Protein AF-A0A0B8QN47-F1 (afdb_monomer)

Structure (mmCIF, N/CA/C/O backbone):
data_AF-A0A0B8QN47-F1
#
_entry.id   AF-A0A0B8QN47-F1
#
loop_
_atom_site.group_PDB
_atom_site.id
_atom_site.type_symbol
_atom_site.label_atom_id
_atom_site.label_alt_id
_atom_site.label_comp_id
_atom_site.label_asym_id
_atom_site.label_entity_id
_atom_site.label_seq_id
_atom_site.pdbx_PDB_ins_code
_atom_site.Cartn_x
_atom_site.Cartn_y
_atom_site.Cartn_z
_atom_site.occupancy
_atom_site.B_iso_or_equiv
_atom_site.auth_seq_id
_atom_site.auth_comp_id
_atom_site.auth_asym_id
_atom_site.auth_atom_id
_atom_site.pdbx_PDB_model_num
ATOM 1 N N . MET A 1 1 ? -26.665 21.152 33.172 1.00 34.34 1 MET A N 1
ATOM 2 C CA . MET A 1 1 ? -26.357 20.870 31.756 1.00 34.34 1 MET A CA 1
ATOM 3 C C . MET A 1 1 ? -26.725 19.423 31.493 1.00 34.34 1 MET A C 1
ATOM 5 O O . MET A 1 1 ? -26.245 18.558 32.215 1.00 34.34 1 MET A O 1
ATOM 9 N N . ALA A 1 2 ? -27.688 19.175 30.604 1.00 29.41 2 ALA A N 1
ATOM 10 C CA . ALA A 1 2 ? -28.202 17.832 30.354 1.00 29.41 2 ALA A CA 1
ATOM 11 C C . ALA A 1 2 ? -27.096 16.962 29.742 1.00 29.41 2 ALA A C 1
ATOM 13 O O . ALA A 1 2 ? -26.483 17.358 28.755 1.00 29.41 2 ALA A O 1
ATOM 14 N N . LYS A 1 3 ? -26.830 15.797 30.346 1.00 32.72 3 LYS A N 1
ATOM 15 C CA . LYS A 1 3 ? -25.997 14.750 29.745 1.00 32.72 3 LYS A CA 1
ATOM 16 C C . LYS A 1 3 ? -26.641 14.366 28.412 1.00 32.72 3 LYS A C 1
ATOM 18 O O . LYS A 1 3 ? -27.690 13.726 28.423 1.00 32.72 3 LYS A O 1
ATOM 23 N N . LEU A 1 4 ? -26.037 14.757 27.289 1.00 40.06 4 LEU A N 1
ATOM 24 C CA . LEU A 1 4 ? -26.347 14.156 25.994 1.00 40.06 4 LEU A CA 1
ATOM 25 C C . LEU A 1 4 ? -25.886 12.693 26.060 1.00 40.06 4 LEU A C 1
ATOM 27 O O . LEU A 1 4 ? -24.720 12.394 25.828 1.00 40.06 4 LEU A O 1
ATOM 31 N N . SER A 1 5 ? -26.784 11.792 26.455 1.00 39.97 5 SER A N 1
ATOM 32 C CA . SER A 1 5 ? -26.619 10.358 26.223 1.00 39.97 5 SER A CA 1
ATOM 33 C C . SER A 1 5 ? -27.173 10.076 24.833 1.00 39.97 5 SER A C 1
ATOM 35 O O . SER A 1 5 ? -28.327 10.406 24.548 1.00 39.97 5 SER A O 1
ATOM 37 N N . ARG A 1 6 ? -26.321 9.554 23.950 1.00 51.16 6 ARG A N 1
ATOM 38 C CA . ARG A 1 6 ? -26.698 9.199 22.581 1.00 51.16 6 ARG A CA 1
ATOM 39 C C . ARG A 1 6 ? -27.121 7.735 22.537 1.00 51.16 6 ARG A C 1
ATOM 41 O O . ARG A 1 6 ? -26.560 6.938 23.270 1.00 51.16 6 ARG A O 1
ATOM 48 N N . PRO A 1 7 ? -28.115 7.339 21.741 1.00 44.00 7 PRO A N 1
ATOM 49 C CA . PRO A 1 7 ? -28.398 5.924 21.543 1.00 44.00 7 PRO A CA 1
ATOM 50 C C . PRO A 1 7 ? -27.297 5.305 20.666 1.00 44.00 7 PRO A C 1
ATOM 52 O O . PRO A 1 7 ? -27.170 5.675 19.499 1.00 44.00 7 PRO A O 1
ATOM 55 N N . ARG A 1 8 ? -26.520 4.362 21.214 1.00 46.81 8 ARG A N 1
ATOM 56 C CA . ARG A 1 8 ? -25.530 3.585 20.456 1.00 46.81 8 ARG A CA 1
ATOM 57 C C . ARG A 1 8 ? -26.255 2.396 19.837 1.00 46.81 8 ARG A C 1
ATOM 59 O O . ARG A 1 8 ? -26.909 1.632 20.546 1.00 46.81 8 ARG A O 1
ATOM 66 N N . ILE A 1 9 ? -26.191 2.258 18.518 1.00 53.34 9 ILE A N 1
ATOM 67 C CA . ILE A 1 9 ? -26.817 1.141 17.811 1.00 53.34 9 ILE A CA 1
ATOM 68 C C . ILE A 1 9 ? -25.710 0.183 17.370 1.00 53.34 9 ILE A C 1
ATOM 70 O O . ILE A 1 9 ? -24.884 0.539 16.532 1.00 53.34 9 ILE A O 1
ATOM 74 N N . ARG A 1 10 ? -25.689 -1.030 17.936 1.00 51.34 10 ARG A N 1
ATOM 75 C CA . ARG A 1 10 ? -24.738 -2.087 17.556 1.00 51.34 10 ARG A CA 1
ATOM 76 C C . ARG A 1 10 ? -25.434 -3.068 16.617 1.00 51.34 10 ARG A C 1
ATOM 78 O O . ARG A 1 10 ? -26.495 -3.607 16.942 1.00 51.34 10 ARG A O 1
ATOM 85 N N . TRP A 1 11 ? -24.857 -3.286 15.438 1.00 43.88 11 TRP A N 1
ATOM 86 C CA . TRP A 1 11 ? -25.390 -4.231 14.458 1.00 43.88 11 TRP A CA 1
ATOM 87 C C . TRP A 1 11 ? -24.666 -5.575 14.584 1.00 43.88 11 TRP A C 1
ATOM 89 O O . TRP A 1 11 ? -23.519 -5.698 14.171 1.00 43.88 11 TRP A O 1
ATOM 99 N N . GLN A 1 12 ? -25.330 -6.588 15.148 1.00 45.41 12 GLN A N 1
ATOM 100 C CA . GLN A 1 12 ? -24.751 -7.923 15.375 1.00 45.41 12 GLN A CA 1
ATOM 101 C C . GLN A 1 12 ? -25.311 -8.962 14.390 1.00 45.41 12 GLN A C 1
ATOM 103 O O . GLN A 1 12 ? -25.867 -9.964 14.823 1.00 45.41 12 GLN A O 1
ATOM 108 N N . GLY A 1 13 ? -25.261 -8.723 13.071 1.00 47.06 13 GLY A N 1
ATOM 109 C CA . GLY A 1 13 ? -25.578 -9.706 12.006 1.00 47.06 13 GLY A CA 1
ATOM 110 C C . GLY A 1 13 ? -27.017 -10.278 11.921 1.00 47.06 13 GLY A C 1
ATOM 111 O O . GLY A 1 13 ? -27.480 -10.618 10.835 1.00 47.06 13 GLY A O 1
ATOM 112 N N . HIS A 1 14 ? -27.757 -10.352 13.028 1.00 38.78 14 HIS A N 1
ATOM 113 C CA . HIS A 1 14 ? -29.092 -10.930 13.198 1.00 38.78 14 HIS A CA 1
ATOM 114 C C . HIS A 1 14 ? -30.067 -9.988 13.930 1.00 38.78 14 HIS A C 1
ATOM 116 O O . HIS A 1 14 ? -31.221 -10.355 14.145 1.00 38.78 14 HIS A O 1
ATOM 122 N N . GLY A 1 15 ? -29.652 -8.767 14.279 1.00 38.72 15 GLY A N 1
ATOM 123 C CA . GLY A 1 15 ? -30.506 -7.797 14.962 1.00 38.72 15 GLY A CA 1
ATOM 124 C C . GLY A 1 15 ? -29.822 -6.457 15.229 1.00 38.72 15 GLY A C 1
ATOM 125 O O . GLY A 1 15 ? -28.607 -6.318 15.084 1.00 38.72 15 GLY A O 1
ATOM 126 N N . ILE A 1 16 ? -30.642 -5.471 15.595 1.00 43.53 16 ILE A N 1
ATOM 127 C CA . ILE A 1 16 ? -30.238 -4.128 16.018 1.00 43.53 16 ILE A CA 1
ATOM 128 C C . ILE A 1 16 ? -30.415 -4.076 17.540 1.00 43.53 16 ILE A C 1
ATOM 130 O O . ILE A 1 16 ? -31.553 -4.112 18.007 1.00 43.53 16 ILE A O 1
ATOM 134 N N . GLU A 1 17 ? -29.329 -3.994 18.308 1.00 48.12 17 GLU A N 1
ATOM 135 C CA . GLU A 1 17 ? -29.403 -3.722 19.751 1.00 48.12 17 GLU A CA 1
ATOM 136 C C . GLU A 1 17 ? -29.144 -2.230 20.006 1.00 48.12 17 GLU A C 1
ATOM 138 O O . GLU A 1 17 ? -28.146 -1.668 19.551 1.00 48.12 17 GLU A O 1
ATOM 143 N N . GLN A 1 18 ? -30.078 -1.575 20.706 1.00 47.69 18 GLN A N 1
ATOM 144 C CA . GLN A 1 18 ? -29.923 -0.207 21.207 1.00 47.69 18 GLN A CA 1
ATOM 145 C C . GLN A 1 18 ? -29.305 -0.256 22.607 1.00 47.69 18 GLN A C 1
ATOM 147 O O . GLN A 1 18 ? -29.977 -0.623 23.571 1.00 47.69 18 GLN A O 1
ATOM 152 N N . GLU A 1 19 ? -28.042 0.144 22.725 1.00 48.41 19 GLU A N 1
ATOM 153 C CA . GLU A 1 19 ? -27.385 0.390 24.008 1.00 48.41 19 GLU A CA 1
ATOM 154 C C . GLU A 1 19 ? -27.519 1.877 24.392 1.00 48.41 19 GLU A C 1
ATOM 156 O O . GLU A 1 19 ? -27.469 2.785 23.555 1.00 48.41 19 GLU A O 1
ATOM 161 N N . SER A 1 20 ? -27.697 2.143 25.688 1.00 41.47 20 SER A N 1
ATOM 162 C CA . SER A 1 20 ? -27.623 3.491 26.260 1.00 41.47 20 SER A CA 1
ATOM 163 C C . SER A 1 20 ? -26.197 4.017 26.112 1.00 41.47 20 SER A C 1
ATOM 165 O O . SER A 1 20 ? -25.294 3.517 26.780 1.00 41.47 20 SER A O 1
ATOM 167 N N . GLY A 1 21 ? -25.983 4.979 25.215 1.00 43.28 21 GLY A N 1
ATOM 168 C CA . GLY A 1 21 ? -24.641 5.366 24.803 1.00 43.28 21 GLY A CA 1
ATOM 169 C C . GLY A 1 21 ? -23.873 6.188 25.823 1.00 43.28 21 GLY A C 1
ATOM 170 O O . GLY A 1 21 ? -24.418 6.849 26.719 1.00 43.28 21 GLY A O 1
ATOM 171 N N . GLU A 1 22 ? -22.563 6.097 25.646 1.00 48.31 22 GLU A N 1
ATOM 172 C CA . GLU A 1 22 ? -21.534 6.727 26.452 1.00 48.31 22 GLU A CA 1
ATOM 173 C C . GLU A 1 22 ? -21.312 8.185 26.024 1.00 48.31 22 GLU A C 1
ATOM 175 O O . GLU A 1 22 ? -21.694 8.617 24.937 1.00 48.31 22 GLU A O 1
ATOM 180 N N . ALA A 1 23 ? -20.731 8.983 26.919 1.00 44.38 23 ALA A N 1
ATOM 181 C CA . ALA A 1 23 ? -20.447 10.386 26.648 1.00 44.38 23 ALA A CA 1
ATOM 182 C C . ALA A 1 23 ? -19.365 10.524 25.560 1.00 44.38 23 ALA A C 1
ATOM 184 O O . ALA A 1 23 ? -18.303 9.919 25.678 1.00 44.38 23 ALA A O 1
ATOM 185 N N . LEU A 1 24 ? -19.607 11.372 24.550 1.00 46.47 24 LEU A N 1
ATOM 186 C CA . LEU A 1 24 ? -18.704 11.558 23.400 1.00 46.47 24 LEU A CA 1
ATOM 187 C C . LEU A 1 24 ? -17.303 12.055 23.736 1.00 46.47 24 LEU A C 1
ATOM 189 O O . LEU A 1 24 ? -16.383 11.913 22.938 1.00 46.47 24 LEU A O 1
ATOM 193 N N . LEU A 1 25 ? -17.160 12.710 24.879 1.00 41.00 25 LEU A N 1
ATOM 194 C CA . LEU A 1 25 ? -15.908 13.274 25.332 1.00 41.00 25 LEU A CA 1
ATOM 195 C C . LEU A 1 25 ? -15.707 12.820 26.772 1.00 41.00 25 LEU A C 1
ATOM 197 O O . LEU A 1 25 ? -16.565 13.036 27.633 1.00 41.00 25 LEU A O 1
ATOM 201 N N . LYS A 1 26 ? -14.547 12.226 27.058 1.00 42.16 26 LYS A N 1
ATOM 202 C CA . LYS A 1 26 ? -14.032 12.224 28.427 1.00 42.16 26 LYS A CA 1
ATOM 203 C C . LYS A 1 26 ? -13.583 13.654 28.738 1.00 42.16 26 LYS A C 1
ATOM 205 O O . LYS A 1 26 ? -12.502 14.058 28.326 1.00 42.16 26 LYS A O 1
ATOM 210 N N . GLY A 1 27 ? -14.432 14.414 29.432 1.00 48.38 27 GLY A N 1
ATOM 211 C CA . GLY A 1 27 ? -14.132 15.769 29.913 1.00 48.38 27 GLY A CA 1
ATOM 212 C C . GLY A 1 27 ? -15.017 16.872 29.325 1.00 48.38 27 GLY A C 1
ATOM 213 O O . GLY A 1 27 ? -15.925 16.616 28.535 1.00 48.38 27 GLY A O 1
ATOM 214 N N . ASP A 1 28 ? -14.752 18.109 29.750 1.00 43.88 28 ASP A N 1
ATOM 215 C CA . ASP A 1 28 ? -15.500 19.299 29.333 1.00 43.88 28 ASP A CA 1
ATOM 216 C C . ASP A 1 28 ? -15.046 19.813 27.956 1.00 43.88 28 ASP A C 1
ATOM 218 O O . ASP A 1 28 ? -13.884 19.685 27.572 1.00 43.88 28 ASP A O 1
ATOM 222 N N . ILE A 1 29 ? -15.960 20.450 27.216 1.00 48.34 29 ILE A N 1
ATOM 223 C CA . ILE A 1 29 ? -15.740 20.970 25.851 1.00 48.34 29 ILE A CA 1
ATOM 224 C C . ILE A 1 29 ? -14.513 21.895 25.789 1.00 48.34 29 ILE A C 1
ATOM 226 O O . ILE A 1 29 ? -13.684 21.766 24.892 1.00 48.34 29 ILE A O 1
ATOM 230 N N . GLU A 1 30 ? -14.338 22.768 26.783 1.00 50.81 30 GLU A N 1
ATOM 231 C CA . GLU A 1 30 ? -13.212 23.711 26.861 1.00 50.81 30 GLU A CA 1
ATOM 232 C C . GLU A 1 30 ? -11.851 23.014 27.011 1.00 50.81 30 GLU A C 1
ATOM 234 O O . GLU A 1 30 ? -10.842 23.503 26.501 1.00 50.81 30 GLU A O 1
ATOM 239 N N . GLN A 1 31 ? -11.822 21.829 27.629 1.00 4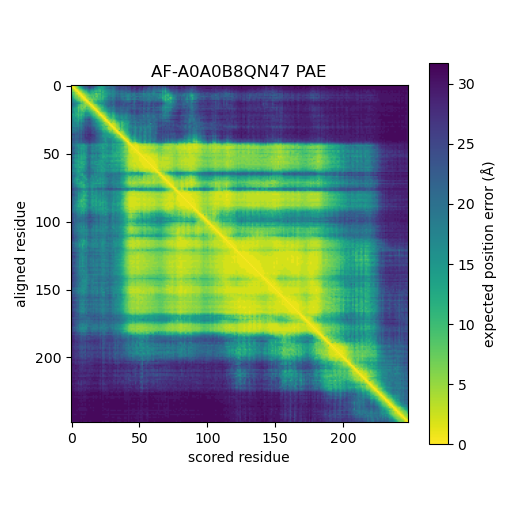4.41 31 GLN A N 1
ATOM 240 C CA . GLN A 1 31 ? -10.604 21.030 27.778 1.00 44.41 31 GLN A CA 1
ATOM 241 C C . GLN A 1 31 ? -10.181 20.384 26.459 1.00 44.41 31 GLN A C 1
ATOM 243 O O . GLN A 1 31 ? -9.032 19.988 26.338 1.00 44.41 31 GLN A O 1
ATOM 248 N N . ASN A 1 32 ? -11.051 20.314 25.451 1.00 45.22 32 ASN A N 1
ATOM 249 C CA . ASN A 1 32 ? -10.714 19.789 24.127 1.00 45.22 32 ASN A CA 1
ATOM 250 C C . ASN A 1 32 ? -10.429 20.876 23.085 1.00 45.22 32 ASN A C 1
ATOM 252 O O . ASN A 1 32 ? -10.083 20.530 21.959 1.00 45.22 32 ASN A O 1
ATOM 256 N N . LEU A 1 33 ? -10.539 22.165 23.432 1.00 47.56 33 LEU A N 1
ATOM 257 C CA . LEU A 1 33 ? -10.193 23.278 22.536 1.00 47.56 33 LEU A CA 1
ATOM 258 C C . LEU A 1 33 ? -8.696 23.628 22.542 1.00 47.56 33 LEU A C 1
ATOM 260 O O . LEU A 1 33 ? -8.217 24.264 21.602 1.00 47.56 33 LEU A O 1
ATOM 264 N N . LEU A 1 34 ? -7.953 23.252 23.586 1.00 44.56 34 LEU A N 1
ATOM 265 C CA . LEU A 1 34 ? -6.537 23.592 23.704 1.00 44.56 34 LEU A CA 1
ATOM 266 C C . LEU A 1 34 ? -5.664 22.555 22.962 1.00 44.56 34 LEU A C 1
ATOM 268 O O . LEU A 1 34 ? -5.822 21.354 23.175 1.00 44.56 34 LEU A O 1
ATOM 272 N N . PRO A 1 35 ? -4.701 22.992 22.123 1.00 46.97 35 PRO A N 1
ATOM 273 C CA . PRO A 1 35 ? -3.823 22.100 21.363 1.00 46.97 35 PRO A CA 1
ATOM 274 C C . PRO A 1 35 ? -3.092 21.047 22.208 1.00 46.97 35 PRO A C 1
ATOM 276 O O . PRO A 1 35 ? -2.876 19.928 21.751 1.00 46.97 35 PRO A O 1
ATOM 279 N N . GLU A 1 36 ? -2.719 21.409 23.437 1.00 41.72 36 GLU A N 1
ATOM 280 C CA . GLU A 1 36 ? -1.911 20.580 24.339 1.00 41.72 36 GLU A CA 1
ATOM 281 C C . GLU A 1 36 ? -2.727 19.528 25.107 1.00 41.72 36 GLU A C 1
ATOM 283 O O . GLU A 1 36 ? -2.187 18.499 25.508 1.00 41.72 36 GLU A O 1
ATOM 288 N N . SER A 1 37 ? -4.036 19.727 25.277 1.00 38.22 37 SER A N 1
ATOM 289 C CA . SER A 1 37 ? -4.921 18.796 25.993 1.00 38.22 37 SER A CA 1
ATOM 290 C C . SER A 1 37 ? -5.560 17.741 25.087 1.00 38.22 37 SER A C 1
ATOM 292 O O . SER A 1 37 ? -6.136 16.769 25.574 1.00 38.22 37 SER A O 1
ATOM 294 N N . HIS A 1 38 ? -5.386 17.856 23.769 1.00 43.00 38 HIS A N 1
ATOM 295 C CA . HIS A 1 38 ? -5.798 16.833 22.806 1.00 43.00 38 HIS A CA 1
ATOM 296 C C . HIS A 1 38 ? -5.150 15.459 23.048 1.00 43.00 38 HIS A C 1
ATOM 298 O O . HIS A 1 38 ? -5.732 14.441 22.680 1.00 43.00 38 HIS A O 1
ATOM 304 N N . HIS A 1 39 ? -3.973 15.424 23.681 1.00 43.44 39 HIS A N 1
ATOM 305 C CA . HIS A 1 39 ? -3.279 14.186 24.051 1.00 43.44 39 HIS A CA 1
ATOM 306 C C . HIS A 1 39 ? -3.927 13.448 25.230 1.00 43.44 39 HIS A C 1
ATOM 308 O O . HIS A 1 39 ? -3.653 12.271 25.428 1.00 43.44 39 HIS A O 1
ATOM 314 N N . LEU A 1 40 ? -4.775 14.119 26.017 1.00 41.50 40 LEU A N 1
ATOM 315 C CA . LEU A 1 40 ? -5.391 13.536 27.214 1.00 41.50 40 LEU A CA 1
ATOM 316 C C . LEU A 1 40 ? -6.772 12.919 26.936 1.00 41.50 40 LEU A C 1
ATOM 318 O O . LEU A 1 40 ? -7.214 12.065 27.700 1.00 41.50 40 LEU A O 1
ATOM 322 N N . ALA A 1 41 ? -7.447 13.329 25.855 1.00 49.09 41 ALA A N 1
ATOM 323 C CA . ALA A 1 41 ? -8.793 12.860 25.509 1.00 49.09 41 ALA A CA 1
ATOM 324 C C . ALA A 1 41 ? -8.823 11.790 24.403 1.00 49.09 41 ALA A C 1
ATOM 326 O O . ALA A 1 41 ? -9.771 11.008 24.348 1.00 49.09 41 ALA A O 1
ATOM 327 N N . VAL A 1 42 ? -7.808 11.735 23.531 1.00 55.16 42 VAL A N 1
ATOM 328 C CA . VAL A 1 42 ? -7.711 10.717 22.475 1.00 55.16 42 VAL A CA 1
ATOM 329 C C . VAL A 1 42 ? -6.862 9.565 22.992 1.00 55.16 42 VAL A C 1
ATOM 331 O O . VAL A 1 42 ? -5.642 9.669 23.059 1.00 55.16 42 VAL A O 1
ATOM 334 N N . SER A 1 43 ? -7.513 8.468 23.368 1.00 65.62 43 SER A N 1
ATOM 335 C CA . SER A 1 43 ? -6.841 7.308 23.951 1.00 65.62 43 SER A CA 1
ATOM 336 C C . SER A 1 43 ? -6.083 6.445 22.946 1.00 65.62 43 SER A C 1
ATOM 338 O O . SER A 1 43 ? -5.352 5.585 23.400 1.00 65.62 43 SER A O 1
ATOM 340 N N . ASN A 1 44 ? -6.198 6.676 21.630 1.00 82.94 44 ASN A N 1
ATOM 341 C CA . ASN A 1 44 ? -5.425 5.968 20.603 1.00 82.94 44 ASN A CA 1
ATOM 342 C C . ASN A 1 44 ? -4.408 6.897 19.907 1.00 82.94 44 ASN A C 1
ATOM 344 O O . ASN A 1 44 ? -4.779 7.843 19.202 1.00 82.94 44 ASN A O 1
ATOM 348 N N . ASN A 1 45 ? -3.117 6.583 20.044 1.00 85.00 45 ASN A N 1
ATOM 349 C CA . ASN A 1 45 ? -2.006 7.356 19.474 1.00 85.00 45 ASN A CA 1
ATOM 350 C C . ASN A 1 45 ? -2.061 7.551 17.941 1.00 85.00 45 ASN A C 1
ATOM 352 O O . ASN A 1 45 ? -1.687 8.622 17.452 1.00 85.00 45 ASN A O 1
ATOM 356 N N . LEU A 1 46 ? -2.514 6.556 17.166 1.00 87.75 46 LEU A N 1
ATOM 357 C CA . LEU A 1 46 ? -2.578 6.666 15.699 1.00 87.75 46 LEU A CA 1
ATOM 358 C C . LEU A 1 46 ? -3.611 7.711 15.278 1.00 87.75 46 LEU A C 1
ATOM 360 O O . LEU A 1 46 ? -3.319 8.578 14.449 1.00 87.75 46 LEU A O 1
ATOM 364 N N . LEU A 1 47 ? -4.794 7.676 15.894 1.00 86.62 47 LEU A N 1
ATOM 365 C CA . LEU A 1 47 ? -5.834 8.678 15.663 1.00 86.62 47 LEU A CA 1
ATOM 366 C C . LEU A 1 47 ? -5.422 10.058 16.175 1.00 86.62 47 LEU A C 1
ATOM 368 O O . LEU A 1 47 ? -5.712 11.056 15.517 1.00 86.62 47 LEU A O 1
ATOM 372 N N . ALA A 1 48 ? -4.697 10.129 17.293 1.00 84.56 48 ALA A N 1
ATOM 373 C CA . ALA A 1 48 ? -4.182 11.395 17.804 1.00 84.56 48 ALA A CA 1
ATOM 374 C C . ALA A 1 48 ? -3.217 12.072 16.809 1.00 84.56 48 ALA A C 1
ATOM 376 O O . ALA A 1 48 ? -3.265 13.290 16.639 1.00 84.56 48 ALA A O 1
ATOM 377 N N . SER A 1 49 ? -2.368 11.295 16.124 1.00 86.00 49 SER A N 1
ATOM 378 C CA . SER A 1 49 ? -1.380 11.824 15.174 1.00 86.00 49 SER A CA 1
ATOM 379 C C . SER A 1 49 ? -1.953 12.094 13.777 1.00 86.00 49 SER A C 1
ATOM 381 O O . SER A 1 49 ? -1.681 13.144 13.192 1.00 86.00 49 SER A O 1
ATOM 383 N N . LEU A 1 50 ? -2.762 11.175 13.239 1.00 87.62 50 LEU A N 1
ATOM 384 C CA . LEU A 1 50 ? -3.226 11.215 11.844 1.00 87.62 50 LEU A CA 1
ATOM 385 C C . LEU A 1 50 ? -4.658 11.760 11.688 1.00 87.62 50 LEU A C 1
ATOM 387 O O . LEU A 1 50 ? -5.062 12.138 10.591 1.00 87.62 50 LEU A O 1
ATOM 391 N N . GLY A 1 51 ? -5.434 11.835 12.773 1.00 86.50 51 GLY A N 1
ATOM 392 C CA . GLY A 1 51 ? -6.871 12.126 12.748 1.00 86.50 51 GLY A CA 1
ATOM 393 C C . GLY A 1 51 ? -7.265 13.604 12.820 1.00 86.50 51 GLY A C 1
ATOM 394 O O . GLY A 1 51 ? -8.457 13.899 12.913 1.00 86.50 51 GLY A O 1
ATOM 395 N N . LYS A 1 52 ? -6.314 14.551 12.773 1.00 84.94 52 LYS A N 1
ATOM 396 C CA . LYS A 1 52 ? -6.582 15.988 12.994 1.00 84.94 52 LYS A CA 1
ATOM 397 C C . LYS A 1 52 ? -7.711 16.540 12.112 1.00 84.94 52 LYS A C 1
ATOM 399 O O . LYS A 1 52 ? -8.647 17.142 12.626 1.00 84.94 52 LYS A O 1
ATOM 404 N N . GLN A 1 53 ? -7.661 16.288 10.801 1.00 87.44 53 GLN A N 1
ATOM 405 C CA . GLN A 1 53 ? -8.679 16.781 9.864 1.00 87.44 53 GLN A CA 1
ATOM 406 C C . GLN A 1 53 ? -10.061 16.161 10.123 1.00 87.44 53 GLN A C 1
ATOM 408 O O . GLN A 1 53 ? -11.074 16.855 10.050 1.00 87.44 53 GLN A O 1
ATOM 413 N N . GLY A 1 54 ? -10.112 14.862 10.434 1.00 87.56 54 GLY A N 1
ATOM 414 C CA . GLY A 1 54 ? -11.363 14.168 10.746 1.00 87.56 54 GLY A CA 1
ATOM 415 C C . GLY A 1 54 ? -12.005 14.700 12.025 1.00 87.56 54 GLY A C 1
ATOM 416 O O . GLY A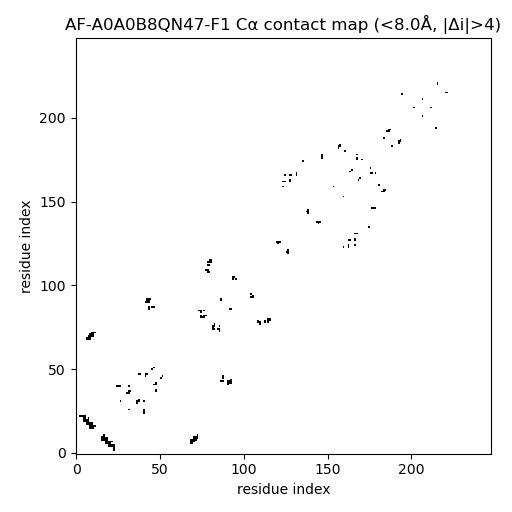 1 54 ? -13.208 14.942 12.052 1.00 87.56 54 GLY A O 1
ATOM 417 N N . ARG A 1 55 ? -11.192 14.965 13.051 1.00 84.06 55 ARG A N 1
ATOM 418 C CA . ARG A 1 55 ? -11.634 15.562 14.314 1.00 84.06 55 ARG A CA 1
ATOM 419 C C . ARG A 1 55 ? -12.210 16.960 14.121 1.00 84.06 55 ARG A C 1
ATOM 421 O O . ARG A 1 55 ? -13.283 17.242 14.645 1.00 84.06 55 ARG A O 1
ATOM 428 N N . ASP A 1 56 ? -11.519 17.819 13.375 1.00 84.25 56 ASP A N 1
ATOM 429 C CA . ASP A 1 56 ? -11.989 19.183 13.121 1.00 84.25 56 ASP A CA 1
ATOM 430 C C . ASP A 1 56 ? -13.333 19.151 12.363 1.00 84.25 56 ASP A C 1
ATOM 432 O O . ASP A 1 56 ? -14.256 19.890 12.702 1.00 84.25 56 ASP A O 1
ATOM 436 N N . ASN A 1 57 ? -13.491 18.226 11.407 1.00 87.88 57 ASN A N 1
ATOM 437 C CA . ASN A 1 57 ? -14.758 18.011 10.707 1.00 87.88 57 ASN A CA 1
ATOM 438 C C . ASN A 1 57 ? -15.870 17.476 11.631 1.00 87.88 57 ASN A C 1
ATOM 440 O O . ASN A 1 57 ? -16.976 18.007 11.623 1.00 87.88 57 ASN A O 1
ATOM 444 N N . LEU A 1 58 ? -15.587 16.466 12.462 1.00 85.19 58 LEU A N 1
ATOM 445 C CA . LEU A 1 58 ? -16.546 15.933 13.440 1.00 85.19 58 LEU A CA 1
ATOM 446 C C . LEU A 1 58 ? -16.994 17.001 14.440 1.00 85.19 58 LEU A C 1
ATOM 448 O O . LEU A 1 58 ? -18.175 17.080 14.767 1.00 85.19 58 LEU A O 1
ATOM 452 N N . HIS A 1 59 ? -16.076 17.862 14.882 1.00 82.81 59 HIS A N 1
ATOM 453 C CA . HIS A 1 59 ? -16.405 18.982 15.753 1.00 82.81 59 HIS A CA 1
ATOM 454 C C . HIS A 1 59 ? -17.372 19.957 15.067 1.00 82.81 59 HIS A C 1
ATOM 456 O O . HIS A 1 59 ? -18.380 20.329 15.666 1.00 82.81 59 HIS A O 1
ATOM 462 N N . LEU A 1 60 ? -17.126 20.319 13.802 1.00 87.06 60 LEU A N 1
ATOM 463 C CA . LEU A 1 60 ? -18.047 21.159 13.024 1.00 87.06 60 LEU A CA 1
ATOM 464 C C . LEU A 1 60 ? -19.423 20.502 12.846 1.00 87.06 60 LEU A C 1
ATOM 466 O O . LEU A 1 60 ? -20.439 21.179 12.984 1.00 87.06 60 LEU A O 1
ATOM 470 N N . LEU A 1 61 ? -19.469 19.193 12.586 1.00 84.75 61 LEU A N 1
ATOM 471 C CA . LEU A 1 61 ? -20.724 18.447 12.467 1.00 84.75 61 LEU A CA 1
ATOM 472 C C . LEU A 1 61 ? -21.495 18.402 13.792 1.00 84.75 61 LEU A C 1
ATOM 474 O O . LEU A 1 61 ? -22.705 18.591 13.780 1.00 84.75 61 LEU A O 1
ATOM 478 N N . SER A 1 62 ? -20.805 18.245 14.925 1.00 82.06 62 SER A N 1
ATOM 479 C CA . SER A 1 62 ? -21.432 18.218 16.257 1.00 82.06 62 SER A CA 1
ATOM 480 C C . SER A 1 62 ? -22.078 19.548 16.668 1.00 82.06 62 SER A C 1
ATOM 482 O O . SER A 1 62 ? -22.955 19.573 17.528 1.00 82.06 62 SER A O 1
ATOM 484 N N . GLN A 1 63 ? -21.650 20.663 16.063 1.00 82.50 63 GLN A N 1
ATOM 485 C CA . GLN A 1 63 ? -22.259 21.981 16.276 1.00 82.50 63 GLN A CA 1
ATOM 486 C C . GLN A 1 63 ? -23.571 22.145 15.508 1.00 82.50 63 GLN A C 1
ATOM 488 O O . GLN A 1 63 ? -24.371 23.023 15.832 1.00 82.50 63 GLN A O 1
ATOM 493 N N . LEU A 1 64 ? -23.791 21.328 14.477 1.00 84.75 64 LEU A N 1
ATOM 494 C CA . LEU A 1 64 ? -25.063 21.281 13.780 1.00 84.75 64 LEU A CA 1
ATOM 495 C C . LEU A 1 64 ? -26.019 20.468 14.654 1.00 84.75 64 LEU A C 1
ATOM 497 O O . LEU A 1 64 ? -25.772 19.293 14.912 1.00 84.75 64 LEU A O 1
ATOM 501 N N . GLU A 1 65 ? -27.118 21.082 15.098 1.00 71.50 65 GLU A N 1
ATOM 502 C CA . GLU A 1 65 ? -28.201 20.410 15.829 1.00 71.50 65 GLU A CA 1
ATOM 503 C C . GLU A 1 65 ? -28.937 19.425 14.901 1.00 71.50 65 GLU A C 1
ATOM 505 O O . GLU A 1 65 ? -30.050 19.661 14.432 1.00 71.50 65 GLU A O 1
ATOM 510 N N . SER A 1 66 ? -28.263 18.329 14.567 1.00 73.00 66 SER A N 1
ATOM 511 C CA . SER A 1 66 ? -28.723 17.281 13.667 1.00 73.00 66 SER A CA 1
ATOM 512 C C . SER A 1 66 ? -28.872 15.964 14.423 1.00 73.00 66 SER A C 1
ATOM 514 O O . SER A 1 66 ? -28.218 15.725 15.438 1.00 73.00 66 SER A O 1
ATOM 516 N N . ASN A 1 67 ? -29.764 15.100 13.937 1.00 75.31 67 ASN A N 1
ATOM 517 C CA . ASN A 1 67 ? -29.907 13.757 14.485 1.00 75.31 67 ASN A CA 1
ATOM 518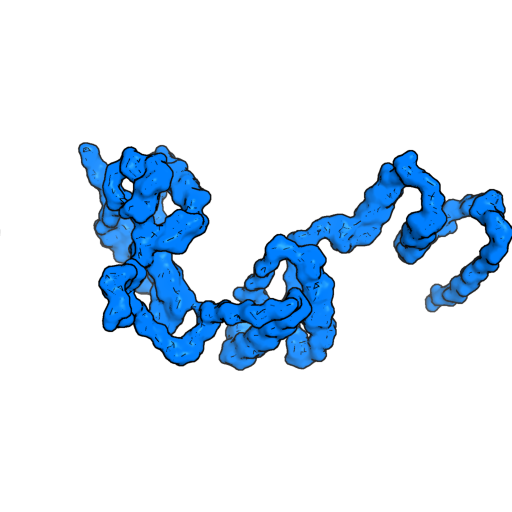 C C . ASN A 1 67 ? -28.715 12.906 14.037 1.00 75.31 67 ASN A C 1
ATOM 520 O O . ASN A 1 67 ? -28.678 12.431 12.902 1.00 75.31 67 ASN A O 1
ATOM 524 N N . GLU A 1 68 ? -27.754 12.712 14.934 1.00 70.69 68 GLU A N 1
ATOM 525 C CA . GLU A 1 68 ? -26.627 11.810 14.718 1.00 70.69 68 GLU A CA 1
ATOM 526 C C . GLU A 1 68 ? -27.052 10.356 14.975 1.00 70.69 68 GLU A C 1
ATOM 528 O O . GLU A 1 68 ? -27.672 10.043 15.993 1.00 70.69 68 GLU A O 1
ATOM 533 N N . VAL A 1 69 ? -26.725 9.464 14.036 1.00 79.44 69 VAL A N 1
ATOM 534 C CA . VAL A 1 69 ? -26.954 8.018 14.150 1.00 79.44 69 VAL A CA 1
ATOM 535 C C . VAL A 1 69 ? -25.600 7.324 14.168 1.00 79.44 69 VAL A C 1
ATOM 537 O O . VAL A 1 69 ? -24.839 7.417 13.206 1.00 79.44 69 VAL A O 1
ATOM 540 N N . GLU A 1 70 ? -25.309 6.616 15.255 1.00 76.12 70 GLU A N 1
ATOM 541 C CA . GLU A 1 70 ? -24.095 5.813 15.395 1.00 76.12 70 GLU A CA 1
ATOM 542 C C . GLU A 1 70 ? -24.319 4.443 14.749 1.00 76.12 70 GLU A C 1
ATOM 544 O O . GLU A 1 70 ? -25.057 3.616 15.278 1.00 76.12 70 GLU A O 1
ATOM 549 N N . ALA A 1 71 ? -23.711 4.223 13.582 1.00 84.69 71 ALA A N 1
ATOM 550 C CA . ALA A 1 71 ? -23.830 2.992 12.797 1.00 84.69 71 ALA A CA 1
ATOM 551 C C . ALA A 1 71 ? -22.453 2.338 12.599 1.00 84.69 71 ALA A C 1
ATOM 553 O O . ALA A 1 71 ? -21.967 2.203 11.475 1.00 84.69 71 ALA A O 1
ATOM 554 N N . PHE A 1 72 ? -21.803 1.984 13.708 1.00 85.19 72 PHE A N 1
ATOM 555 C CA . PHE A 1 72 ? -20.508 1.305 13.699 1.00 85.19 72 PHE A CA 1
ATOM 556 C C . PHE A 1 72 ? -20.683 -0.214 13.586 1.00 85.19 72 PHE A C 1
ATOM 558 O O . PHE A 1 72 ? -21.655 -0.777 14.093 1.00 85.19 72 PHE A O 1
ATOM 565 N N . VAL A 1 73 ? -19.738 -0.866 12.910 1.00 85.81 73 VAL A N 1
ATOM 566 C CA . VAL A 1 73 ? -19.695 -2.322 12.739 1.00 85.81 73 VAL A CA 1
ATOM 567 C C . VAL A 1 73 ? -18.408 -2.825 13.372 1.00 85.81 73 VAL A C 1
ATOM 569 O O . VAL A 1 73 ? -17.337 -2.314 13.049 1.00 85.81 73 VAL A O 1
ATOM 572 N N . ASP A 1 74 ? -18.535 -3.806 14.260 1.00 83.75 74 ASP A N 1
ATOM 573 C CA . ASP A 1 74 ? -17.392 -4.446 14.903 1.00 83.75 74 ASP A CA 1
ATOM 574 C C . ASP A 1 74 ? -16.643 -5.342 13.910 1.00 83.75 74 ASP A C 1
ATOM 576 O O . ASP A 1 74 ? -17.234 -5.942 13.004 1.00 83.75 74 ASP A O 1
ATOM 580 N N . LEU A 1 75 ? -15.327 -5.420 14.082 1.00 82.00 75 LEU A N 1
ATOM 581 C CA . LEU A 1 75 ? -14.445 -6.235 13.258 1.00 82.00 75 LEU A CA 1
ATOM 582 C C . LEU A 1 75 ? -14.020 -7.478 14.040 1.00 82.00 75 LEU A C 1
ATOM 584 O O . LEU A 1 75 ? -13.544 -7.386 15.171 1.00 82.00 75 LEU A O 1
ATOM 588 N N . ASP A 1 76 ? -14.130 -8.650 13.415 1.00 78.12 76 ASP A N 1
ATOM 589 C CA . ASP A 1 76 ? -13.627 -9.885 14.011 1.00 78.12 76 ASP A CA 1
ATOM 590 C C . ASP A 1 76 ? -12.091 -9.858 14.074 1.00 78.12 76 ASP A C 1
ATOM 592 O O . ASP A 1 76 ? -11.385 -9.850 13.060 1.00 78.12 76 ASP A O 1
ATOM 596 N N . SER A 1 77 ? -11.556 -9.868 15.293 1.00 66.19 77 SER A N 1
ATOM 597 C CA . SER A 1 77 ? -10.134 -9.677 15.577 1.00 66.19 77 SER A CA 1
ATOM 598 C C . SER A 1 77 ? -9.317 -10.971 15.431 1.00 66.19 77 SER A C 1
ATOM 600 O O . SER A 1 77 ? -8.832 -11.527 16.418 1.00 66.19 77 SER A O 1
ATOM 602 N N . GLN A 1 78 ? -9.188 -11.487 14.206 1.00 77.69 78 GLN A N 1
ATOM 603 C CA . GLN A 1 78 ? -8.419 -12.716 13.921 1.00 77.69 78 GLN A CA 1
ATOM 604 C C . GLN A 1 78 ? -7.002 -12.451 13.384 1.00 77.69 78 GLN A C 1
ATOM 606 O O . GLN A 1 78 ? -6.181 -13.366 13.333 1.00 77.69 78 GLN A O 1
ATOM 611 N N . SER A 1 79 ? -6.702 -11.213 12.989 1.00 87.69 79 SER A N 1
ATOM 612 C CA . SER A 1 79 ? -5.389 -10.792 12.494 1.00 87.69 79 SER A CA 1
ATOM 613 C C . SER A 1 79 ? -5.036 -9.379 12.968 1.00 87.69 79 SER A C 1
ATOM 615 O O . SER A 1 79 ? -5.868 -8.652 13.517 1.00 87.69 79 SER A O 1
ATOM 617 N N . LEU A 1 80 ? -3.778 -8.997 12.781 1.00 91.31 80 LEU A N 1
ATOM 618 C CA . LEU A 1 80 ? -3.163 -7.747 13.203 1.00 91.31 80 LEU A CA 1
ATOM 619 C C . LEU A 1 80 ? -3.878 -6.533 12.608 1.00 91.31 80 LEU A C 1
ATOM 621 O O . LEU A 1 80 ? -4.088 -5.550 13.315 1.00 91.31 80 LEU A O 1
ATOM 625 N N . LEU A 1 81 ? -4.277 -6.592 11.334 1.00 92.50 81 LEU A N 1
ATOM 626 C CA . LEU A 1 81 ? -5.003 -5.491 10.701 1.00 92.50 81 LEU A CA 1
ATOM 627 C C . LEU A 1 81 ? -6.380 -5.232 11.359 1.00 92.50 81 LEU A C 1
ATOM 629 O O . LEU A 1 81 ? -6.578 -4.109 11.826 1.00 92.50 81 LEU A O 1
ATOM 633 N N . PRO A 1 82 ? -7.301 -6.213 11.469 1.00 90.81 82 PRO A N 1
ATOM 634 C CA . PRO A 1 82 ? -8.539 -6.070 12.235 1.00 90.81 82 PRO A CA 1
ATOM 635 C C . PRO A 1 82 ? -8.326 -5.642 13.686 1.00 90.81 82 PRO A C 1
ATOM 637 O O . PRO A 1 82 ? -9.095 -4.827 14.177 1.00 90.81 82 PRO A O 1
ATOM 640 N N . LEU A 1 83 ? -7.279 -6.134 14.361 1.00 89.31 83 LEU A N 1
ATOM 641 C CA . LEU A 1 83 ? -6.949 -5.711 15.728 1.00 89.31 83 LEU A CA 1
ATOM 642 C C . LEU A 1 83 ? -6.675 -4.204 15.800 1.00 89.31 83 LEU A C 1
ATOM 644 O O . LEU A 1 83 ? -7.306 -3.505 16.584 1.00 89.31 83 LEU A O 1
ATOM 648 N N . ILE A 1 84 ? -5.803 -3.680 14.934 1.00 89.75 84 ILE A N 1
ATOM 649 C CA . ILE A 1 84 ? -5.501 -2.239 14.903 1.00 89.75 84 ILE A CA 1
ATOM 650 C C . ILE A 1 84 ? -6.742 -1.423 14.517 1.00 89.75 84 ILE A C 1
ATOM 652 O O . ILE A 1 84 ? -6.967 -0.343 15.063 1.00 89.75 84 ILE A O 1
ATOM 656 N N . GLN A 1 85 ? -7.554 -1.915 13.580 1.00 90.38 85 GLN A N 1
ATOM 657 C CA . GLN A 1 85 ? -8.785 -1.237 13.170 1.00 90.38 85 GLN A CA 1
ATOM 658 C C . GLN A 1 85 ? -9.821 -1.194 14.301 1.00 90.38 85 GLN A C 1
ATOM 660 O O . GLN A 1 85 ? -10.418 -0.140 14.525 1.00 90.38 85 GLN A O 1
ATOM 665 N N . GLN A 1 86 ? -9.989 -2.292 15.041 1.00 89.00 86 GLN A N 1
ATOM 666 C CA . GLN A 1 86 ? -10.853 -2.349 16.219 1.00 89.00 86 GLN A CA 1
ATOM 667 C C . GLN A 1 86 ? -10.321 -1.434 17.331 1.00 89.00 86 GLN A C 1
ATOM 669 O O . GLN A 1 86 ? -11.091 -0.689 17.926 1.00 89.00 86 GLN A O 1
ATOM 674 N N . ASP A 1 87 ? -9.005 -1.384 17.550 1.00 88.00 87 ASP A N 1
ATOM 675 C CA . ASP A 1 87 ? -8.393 -0.470 18.523 1.00 88.00 87 ASP A CA 1
ATOM 676 C C . ASP A 1 87 ? -8.616 1.001 18.172 1.00 88.00 87 ASP A C 1
ATOM 678 O O . ASP A 1 87 ? -8.763 1.847 19.058 1.00 88.00 87 ASP A O 1
ATOM 682 N N . MET A 1 88 ? -8.631 1.332 16.880 1.00 87.94 88 MET A N 1
ATOM 683 C CA . MET A 1 88 ? -9.000 2.668 16.417 1.00 87.94 88 MET 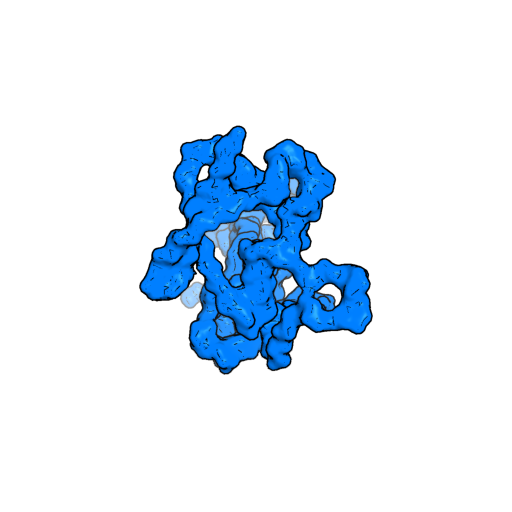A CA 1
ATOM 684 C C . MET A 1 88 ? -10.495 2.940 16.618 1.00 87.94 88 MET A C 1
ATOM 686 O O . MET A 1 88 ? -10.849 4.064 16.966 1.00 87.94 88 MET A O 1
ATOM 690 N N . LEU A 1 89 ? -11.359 1.941 16.423 1.00 87.75 89 LEU A N 1
ATOM 691 C CA . LEU A 1 89 ? -12.807 2.065 16.604 1.00 87.75 89 LEU A CA 1
ATOM 692 C C . LEU A 1 89 ? -13.194 2.259 18.079 1.00 87.75 89 LEU A C 1
ATOM 694 O O . LEU A 1 89 ? -13.942 3.179 18.403 1.00 87.75 89 LEU A O 1
ATOM 698 N N . ASP A 1 90 ? -12.645 1.430 18.965 1.00 86.38 90 ASP A N 1
ATOM 699 C CA . ASP A 1 90 ? -12.917 1.449 20.408 1.00 86.38 90 ASP A CA 1
ATOM 700 C C . ASP A 1 90 ? -12.052 2.463 21.169 1.00 86.38 90 ASP A C 1
ATOM 702 O O . ASP A 1 90 ? -12.214 2.652 22.375 1.00 86.38 90 ASP A O 1
ATOM 706 N N . LEU A 1 91 ? -11.134 3.135 20.466 1.00 84.81 91 LEU A N 1
ATOM 707 C CA . LEU A 1 91 ? -10.151 4.055 21.034 1.00 84.81 91 LEU A CA 1
ATOM 708 C C . LEU A 1 91 ? -9.288 3.385 22.122 1.00 84.81 91 LEU A C 1
ATOM 710 O O . LEU A 1 91 ? -8.923 4.015 23.113 1.00 84.81 91 LEU A O 1
ATOM 714 N N . ASN A 1 92 ? -8.939 2.113 21.950 1.00 83.44 92 ASN A N 1
ATOM 715 C CA . ASN A 1 92 ? -8.085 1.384 22.884 1.00 83.44 92 ASN A CA 1
ATOM 716 C C . ASN A 1 92 ? -6.596 1.666 22.631 1.00 83.44 92 ASN A C 1
ATOM 718 O O . ASN A 1 92 ? -6.175 1.965 21.511 1.00 83.44 92 ASN A O 1
ATOM 722 N N . GLN A 1 93 ? -5.785 1.540 23.685 1.00 80.25 93 GLN A N 1
ATOM 723 C CA . GLN A 1 93 ? -4.328 1.604 23.595 1.00 80.25 93 GLN A CA 1
ATOM 724 C C . GLN A 1 93 ? -3.678 0.653 24.592 1.00 80.25 93 GLN A C 1
ATOM 726 O O . GLN A 1 93 ? -3.942 0.698 25.790 1.00 80.25 93 GLN A O 1
ATOM 731 N N . TYR A 1 94 ? -2.786 -0.185 24.067 1.00 75.94 94 TYR A N 1
ATOM 732 C CA . TYR A 1 94 ? -2.058 -1.202 24.829 1.00 75.94 94 TYR A CA 1
ATOM 733 C C . TYR A 1 94 ? -0.627 -0.787 25.186 1.00 75.94 94 TYR A C 1
ATOM 735 O O . TYR A 1 94 ? 0.110 -1.571 25.777 1.00 75.94 94 TYR A O 1
ATOM 743 N N . GLN A 1 95 ? -0.196 0.421 24.810 1.00 73.25 95 GLN A N 1
ATOM 744 C CA . GLN A 1 95 ? 1.140 0.902 25.147 1.00 73.25 95 GLN A CA 1
ATOM 745 C C . GLN A 1 95 ? 1.196 1.317 26.622 1.00 73.25 95 GLN A C 1
ATOM 747 O O . GLN A 1 95 ? 0.631 2.343 26.997 1.00 73.25 95 GLN A O 1
ATOM 752 N N . ASP A 1 96 ? 1.915 0.536 27.430 1.00 74.12 96 ASP A N 1
ATOM 753 C CA . ASP A 1 96 ? 2.258 0.869 28.812 1.00 74.12 96 ASP A CA 1
ATOM 754 C C . ASP A 1 96 ? 3.784 0.872 28.991 1.00 74.12 96 ASP A C 1
ATOM 756 O O . ASP A 1 96 ? 4.415 -0.160 29.237 1.00 74.12 96 ASP A O 1
ATOM 760 N N . ASP A 1 97 ? 4.384 2.060 28.874 1.00 72.81 97 ASP A N 1
ATOM 761 C CA . ASP A 1 97 ? 5.832 2.261 29.021 1.00 72.81 97 ASP A CA 1
ATOM 762 C C . ASP A 1 97 ? 6.317 2.036 30.472 1.00 72.81 97 ASP A C 1
ATOM 764 O O . ASP A 1 97 ? 7.523 2.003 30.727 1.00 72.81 97 ASP A O 1
ATOM 768 N N . THR A 1 98 ? 5.406 1.847 31.438 1.00 76.06 98 THR A N 1
ATOM 769 C CA . THR A 1 98 ? 5.758 1.543 32.836 1.00 76.06 98 THR A CA 1
ATOM 770 C C . THR A 1 98 ? 5.993 0.049 33.076 1.00 76.06 98 THR A C 1
ATOM 772 O O . THR A 1 98 ? 6.739 -0.326 33.985 1.00 76.06 98 THR A O 1
ATOM 775 N N . GLN A 1 99 ? 5.432 -0.822 32.230 1.00 74.19 99 GLN A N 1
ATOM 776 C CA . GLN A 1 99 ? 5.539 -2.279 32.344 1.00 74.19 99 GLN A CA 1
ATOM 777 C C . GLN A 1 99 ? 6.548 -2.866 31.350 1.00 74.19 99 GLN A C 1
ATOM 779 O O . GLN A 1 99 ? 6.224 -3.701 30.509 1.00 74.19 99 GLN A O 1
ATOM 784 N N . LEU A 1 100 ? 7.818 -2.482 31.490 1.00 76.94 100 LEU A N 1
ATOM 785 C CA . LEU A 1 100 ? 8.902 -2.974 30.623 1.00 76.94 100 LEU A CA 1
ATOM 786 C C . LEU A 1 100 ? 9.261 -4.453 30.861 1.00 76.94 100 LEU A C 1
ATOM 788 O O . LEU A 1 100 ? 9.836 -5.104 29.992 1.00 76.94 100 LEU A O 1
ATOM 792 N N . ASN A 1 101 ? 8.920 -4.994 32.034 1.00 80.62 101 ASN A N 1
ATOM 793 C CA . ASN A 1 101 ? 9.321 -6.339 32.459 1.00 80.62 101 ASN A CA 1
ATOM 794 C C . ASN A 1 101 ? 8.375 -7.455 31.981 1.00 80.62 101 ASN A C 1
ATOM 796 O O . ASN A 1 101 ? 8.654 -8.629 32.220 1.00 80.62 101 ASN A O 1
ATOM 800 N N . SER A 1 102 ? 7.248 -7.123 31.342 1.00 80.44 102 SER A N 1
ATOM 801 C CA . SER A 1 102 ? 6.280 -8.112 30.863 1.00 80.44 102 SER A CA 1
ATOM 802 C C . SER A 1 102 ? 5.647 -7.683 29.547 1.00 80.44 102 SER A C 1
ATOM 804 O O . SER A 1 102 ? 5.347 -6.515 29.347 1.00 80.44 102 SER A O 1
ATOM 806 N N . SER A 1 103 ? 5.404 -8.645 28.656 1.00 82.06 103 SER A N 1
ATOM 807 C CA . SER A 1 103 ? 4.671 -8.425 27.400 1.00 82.06 103 SER A CA 1
ATOM 808 C C . SER A 1 103 ? 3.235 -8.960 27.438 1.00 82.06 103 SER A C 1
ATOM 810 O O . SER A 1 103 ? 2.568 -8.950 26.412 1.00 82.06 103 SER A O 1
ATOM 812 N N . HIS A 1 104 ? 2.738 -9.408 28.598 1.00 81.06 104 HIS A N 1
ATOM 813 C CA . HIS A 1 104 ? 1.385 -9.975 28.722 1.00 81.06 104 HIS A CA 1
ATOM 814 C C . HIS A 1 104 ? 0.256 -8.955 28.518 1.00 81.06 104 HIS A C 1
ATOM 816 O O . HIS A 1 104 ? -0.875 -9.355 28.274 1.00 81.06 104 HIS A O 1
ATOM 822 N N . HIS A 1 105 ? 0.552 -7.656 28.604 1.00 79.00 105 HIS A N 1
ATOM 823 C CA . HIS A 1 105 ? -0.408 -6.589 28.314 1.00 79.00 105 HIS A CA 1
ATOM 824 C C . HIS A 1 105 ? -0.669 -6.407 26.809 1.00 79.00 105 HIS A C 1
ATOM 826 O O . HIS A 1 105 ? -1.596 -5.694 26.434 1.00 79.00 105 HIS A O 1
ATOM 832 N N . LYS A 1 106 ? 0.154 -7.014 25.942 1.00 83.69 106 LYS A N 1
ATOM 833 C CA . LYS A 1 106 ? 0.026 -6.913 24.485 1.00 83.69 106 LYS A CA 1
ATOM 834 C C . LYS A 1 106 ? -0.873 -8.034 23.961 1.00 83.69 106 LYS A C 1
ATOM 836 O O . LYS A 1 106 ? -0.777 -9.158 24.464 1.00 83.69 106 LYS A O 1
ATOM 841 N N . PRO A 1 107 ? -1.695 -7.771 22.933 1.00 81.56 107 PRO A N 1
ATOM 842 C CA . PRO A 1 107 ? -2.470 -8.822 22.291 1.00 81.56 107 PRO A CA 1
ATOM 843 C C . PRO A 1 107 ? -1.535 -9.886 21.701 1.00 81.56 107 PRO A C 1
ATOM 845 O O . PRO A 1 107 ? -0.470 -9.579 21.159 1.00 81.56 107 PRO A O 1
ATOM 848 N N . MET A 1 108 ? -1.928 -11.154 21.823 1.00 83.50 108 MET A N 1
ATOM 849 C CA . MET A 1 108 ? -1.209 -12.256 21.189 1.00 83.50 108 MET A CA 1
ATOM 850 C C . MET A 1 108 ? -1.545 -12.291 19.700 1.00 83.50 108 MET A C 1
ATOM 852 O O . MET A 1 108 ? -2.716 -12.280 19.332 1.00 83.50 108 MET A O 1
ATOM 856 N N . LEU A 1 109 ? -0.518 -12.365 18.857 1.00 85.00 109 LEU A N 1
ATOM 857 C CA . LEU A 1 109 ? -0.676 -12.445 17.408 1.00 85.00 109 LEU A CA 1
ATOM 858 C C . LEU A 1 109 ? -0.509 -13.891 16.923 1.00 85.00 109 LEU A C 1
ATOM 860 O O . LEU A 1 109 ? 0.360 -14.607 17.439 1.00 85.00 109 LEU A O 1
ATOM 864 N N . PRO A 1 110 ? -1.305 -14.333 15.934 1.00 84.94 110 PRO A N 1
ATOM 865 C CA . PRO A 1 110 ? -1.113 -15.637 15.322 1.00 84.94 110 PRO A CA 1
ATOM 866 C C . PRO A 1 110 ? 0.218 -15.689 14.558 1.00 84.94 110 PRO A C 1
ATOM 868 O O . PRO A 1 110 ? 0.623 -14.733 13.897 1.00 84.94 110 PRO A O 1
ATOM 871 N N . LEU A 1 111 ? 0.921 -16.822 14.650 1.00 82.69 111 LEU A N 1
ATOM 872 C CA . LEU A 1 111 ? 2.137 -17.043 13.868 1.00 82.69 111 LEU A CA 1
ATOM 873 C C . LEU A 1 111 ? 1.756 -17.203 12.387 1.00 82.69 111 LEU A C 1
ATOM 875 O O . LEU A 1 111 ? 0.981 -18.096 12.056 1.00 82.69 111 LEU A O 1
ATOM 879 N N . GLY A 1 112 ? 2.336 -16.376 11.513 1.00 84.00 112 GLY A N 1
ATOM 880 C CA . GLY A 1 112 ? 2.073 -16.401 10.066 1.00 84.00 112 GLY A CA 1
ATOM 881 C C . GLY A 1 112 ? 0.987 -15.431 9.594 1.00 84.00 112 GLY A C 1
ATOM 882 O O . GLY A 1 112 ? 0.408 -15.633 8.533 1.00 84.00 112 GLY A O 1
ATOM 883 N N . ASP A 1 113 ? 0.677 -14.410 10.387 1.00 89.31 113 ASP A N 1
ATOM 884 C CA . ASP A 1 113 ? -0.199 -13.328 9.960 1.00 89.31 113 ASP A CA 1
ATOM 885 C C . ASP A 1 113 ? 0.528 -12.330 9.050 1.00 89.31 113 ASP A C 1
ATOM 887 O O . ASP A 1 113 ? 1.410 -11.595 9.496 1.00 89.31 113 ASP A O 1
ATOM 891 N N . ASP A 1 114 ? 0.103 -12.282 7.788 1.00 88.00 114 ASP A N 1
ATOM 892 C CA . ASP A 1 114 ? 0.646 -11.397 6.754 1.00 88.00 114 ASP A CA 1
ATOM 893 C C . ASP A 1 114 ? -0.282 -10.205 6.437 1.00 88.00 114 ASP A C 1
ATOM 895 O O . ASP A 1 114 ? -0.100 -9.522 5.424 1.00 88.00 114 ASP A O 1
ATOM 899 N N . SER A 1 115 ? -1.284 -9.929 7.286 1.00 91.31 115 SER A N 1
ATOM 900 C CA . SER A 1 115 ? -2.251 -8.839 7.069 1.00 91.31 115 SER A CA 1
ATOM 901 C C . SER A 1 115 ? -1.608 -7.448 7.011 1.00 91.31 115 SER A C 1
ATOM 903 O O . SER A 1 115 ? -2.089 -6.575 6.287 1.00 91.31 115 SER A O 1
ATOM 905 N N . ILE A 1 116 ? -0.497 -7.246 7.726 1.00 92.56 116 ILE A N 1
ATOM 906 C CA . ILE A 1 116 ? 0.366 -6.067 7.608 1.00 92.56 116 ILE A CA 1
ATOM 907 C C . ILE A 1 116 ? 1.802 -6.547 7.452 1.00 92.56 116 ILE A C 1
ATOM 909 O O . ILE A 1 116 ? 2.352 -7.196 8.336 1.00 92.56 116 ILE A O 1
ATOM 913 N N . SER A 1 117 ? 2.436 -6.170 6.345 1.00 93.25 117 SER A N 1
ATOM 914 C CA . SER A 1 117 ? 3.837 -6.487 6.078 1.00 93.25 117 SER A CA 1
ATOM 915 C C . SER A 1 117 ? 4.627 -5.230 5.723 1.00 93.25 117 SER A C 1
ATOM 917 O O . SER A 1 117 ? 4.116 -4.293 5.109 1.00 93.25 117 SER A O 1
ATOM 919 N N . LEU A 1 118 ? 5.894 -5.204 6.136 1.00 94.69 118 LEU A N 1
ATOM 920 C CA . LEU A 1 118 ? 6.831 -4.122 5.846 1.00 94.69 118 LEU A CA 1
ATOM 921 C C . LEU A 1 118 ? 7.928 -4.653 4.928 1.00 94.69 118 LEU A C 1
ATOM 923 O O . LEU A 1 118 ? 8.631 -5.602 5.273 1.00 94.69 118 LEU A O 1
ATOM 927 N N . HIS A 1 119 ? 8.096 -4.009 3.775 1.00 94.56 119 HIS A N 1
ATOM 928 C CA . HIS A 1 119 ? 9.073 -4.401 2.762 1.00 94.56 119 HIS A CA 1
ATOM 929 C C . HIS A 1 119 ? 10.108 -3.294 2.595 1.00 94.56 119 HIS A C 1
ATOM 931 O O . HIS A 1 119 ? 9.772 -2.165 2.249 1.00 94.56 119 HIS A O 1
ATOM 937 N N . SER A 1 120 ? 11.378 -3.615 2.834 1.00 95.94 120 SER A N 1
ATOM 938 C CA . SER A 1 120 ? 12.491 -2.688 2.617 1.00 95.94 120 SER A CA 1
ATOM 939 C C . SER A 1 120 ? 13.195 -3.029 1.308 1.00 95.94 120 SER A C 1
ATOM 941 O O . SER A 1 120 ? 13.732 -4.126 1.150 1.00 95.94 120 SER A O 1
ATOM 943 N N . CYS A 1 121 ? 13.179 -2.091 0.362 1.00 95.56 121 CYS A N 1
ATOM 944 C CA . CYS A 1 121 ? 13.751 -2.251 -0.973 1.00 95.56 121 CYS A CA 1
ATOM 945 C C . CYS A 1 121 ? 14.779 -1.149 -1.265 1.00 95.56 121 CYS A C 1
ATOM 947 O O . CYS A 1 121 ? 14.714 -0.053 -0.717 1.00 95.56 121 CYS A O 1
ATOM 949 N N . HIS A 1 122 ? 15.736 -1.429 -2.153 1.00 93.75 122 HIS A N 1
ATOM 950 C CA . HIS A 1 122 ? 16.851 -0.517 -2.449 1.00 93.75 122 HIS A CA 1
ATOM 951 C C . HIS A 1 122 ? 16.635 0.369 -3.691 1.00 93.75 122 HIS A C 1
ATOM 953 O O . HIS A 1 122 ? 17.478 1.209 -4.000 1.00 93.75 122 HIS A O 1
ATOM 959 N N . SER A 1 123 ? 15.572 0.148 -4.471 1.00 94.62 123 SER A N 1
ATOM 960 C CA . SER A 1 123 ? 15.231 0.968 -5.641 1.00 94.62 123 SER A CA 1
ATOM 961 C C . SER A 1 123 ? 13.747 0.837 -6.007 1.00 94.62 123 SER A C 1
ATOM 963 O O . SER A 1 123 ? 13.163 -0.211 -5.727 1.00 94.62 123 SER A O 1
ATOM 965 N N . PRO A 1 124 ? 13.159 1.830 -6.710 1.00 93.69 124 PRO A N 1
ATOM 966 C CA . PRO A 1 124 ? 11.778 1.752 -7.194 1.00 93.69 124 PRO A CA 1
ATOM 967 C C . PRO A 1 124 ? 11.518 0.527 -8.075 1.00 93.69 124 PRO A C 1
ATOM 969 O O . PRO A 1 124 ? 10.465 -0.092 -7.990 1.00 93.69 124 PRO A O 1
ATOM 972 N N . THR A 1 125 ? 12.492 0.132 -8.903 1.00 94.50 125 THR A N 1
ATOM 973 C CA . THR A 1 125 ? 12.385 -1.081 -9.725 1.00 94.50 125 THR A CA 1
ATOM 974 C C . THR A 1 125 ? 12.249 -2.325 -8.868 1.00 94.50 125 THR A C 1
ATOM 976 O O . THR A 1 125 ? 11.326 -3.106 -9.083 1.00 94.50 125 THR A O 1
ATOM 979 N N . ARG A 1 126 ? 13.117 -2.481 -7.861 1.00 95.25 126 ARG A N 1
ATOM 980 C CA . ARG A 1 126 ? 13.067 -3.654 -6.989 1.00 95.25 126 ARG A CA 1
ATOM 981 C C . ARG A 1 126 ? 11.810 -3.665 -6.125 1.00 95.25 126 ARG A C 1
ATOM 983 O O . ARG A 1 126 ? 11.243 -4.725 -5.909 1.00 95.25 126 ARG A O 1
ATOM 990 N N . GLU A 1 127 ? 11.367 -2.502 -5.666 1.00 96.50 127 GLU A N 1
ATOM 991 C CA . GLU A 1 127 ? 10.127 -2.352 -4.903 1.00 96.50 127 GLU A CA 1
ATOM 992 C C . GLU A 1 127 ? 8.908 -2.838 -5.701 1.00 96.50 127 GLU A C 1
ATOM 994 O O . GLU A 1 127 ? 8.122 -3.639 -5.202 1.00 96.50 127 GLU A O 1
ATOM 999 N N . VAL A 1 128 ? 8.796 -2.438 -6.972 1.00 95.50 128 VAL A N 1
ATOM 1000 C CA . VAL A 1 128 ? 7.703 -2.872 -7.857 1.00 95.50 128 VAL A CA 1
ATOM 1001 C C . VAL A 1 128 ? 7.804 -4.361 -8.213 1.00 95.50 128 VAL A C 1
ATOM 1003 O O . VAL A 1 128 ? 6.777 -5.027 -8.312 1.00 95.50 128 VAL A O 1
ATOM 1006 N N . GLU A 1 129 ? 9.010 -4.908 -8.386 1.00 94.62 129 GLU A N 1
ATOM 1007 C CA . GLU A 1 129 ? 9.211 -6.354 -8.580 1.00 94.62 129 GLU A CA 1
ATOM 1008 C C . GLU A 1 129 ? 8.762 -7.165 -7.361 1.00 94.62 129 GLU A C 1
ATOM 1010 O O . GLU A 1 129 ? 8.030 -8.140 -7.507 1.00 94.62 129 GLU A O 1
ATOM 1015 N N . VAL A 1 130 ? 9.167 -6.749 -6.157 1.00 95.69 130 VAL A N 1
ATOM 1016 C CA . VAL A 1 130 ? 8.769 -7.412 -4.906 1.00 95.69 130 VAL A CA 1
ATOM 1017 C C . VAL A 1 130 ? 7.257 -7.322 -4.714 1.00 95.69 130 VAL A C 1
ATOM 1019 O O . VAL A 1 130 ? 6.626 -8.323 -4.385 1.00 95.69 130 VAL A O 1
ATOM 1022 N N . LEU A 1 131 ? 6.661 -6.158 -4.988 1.00 95.62 131 LEU A N 1
ATOM 1023 C CA . LEU A 1 131 ? 5.209 -5.991 -4.983 1.00 95.62 131 LEU A CA 1
ATOM 1024 C C . LEU A 1 131 ? 4.533 -6.967 -5.954 1.00 95.62 131 LEU A C 1
ATOM 1026 O O . LEU A 1 131 ? 3.559 -7.618 -5.590 1.00 95.62 131 LEU A O 1
ATOM 1030 N N . TYR A 1 132 ? 5.045 -7.084 -7.178 1.00 95.06 132 TYR A N 1
ATOM 1031 C CA . TYR A 1 132 ? 4.498 -7.989 -8.184 1.00 95.06 132 TYR A CA 1
ATOM 1032 C C . TYR A 1 132 ? 4.528 -9.453 -7.721 1.00 95.06 132 TYR A C 1
ATOM 1034 O O . TYR A 1 132 ? 3.516 -10.152 -7.823 1.00 95.06 132 TYR A O 1
ATOM 1042 N N . ASP A 1 133 ? 5.658 -9.902 -7.171 1.00 93.75 133 ASP A N 1
ATOM 1043 C CA . ASP A 1 133 ? 5.807 -11.258 -6.63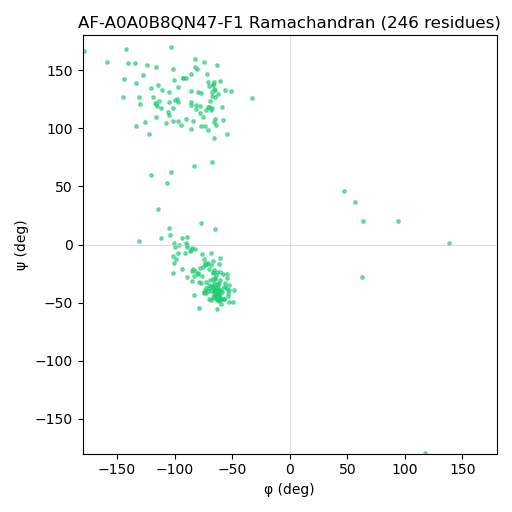8 1.00 93.75 133 ASP A CA 1
ATOM 1044 C C . ASP A 1 133 ? 4.863 -11.504 -5.447 1.00 93.75 133 ASP A C 1
ATOM 1046 O O . ASP A 1 133 ? 4.231 -12.561 -5.371 1.00 93.75 133 ASP A O 1
ATOM 1050 N N . GLN A 1 134 ? 4.699 -10.516 -4.559 1.00 94.50 134 GLN A N 1
ATOM 1051 C CA . GLN A 1 134 ? 3.785 -10.605 -3.418 1.00 94.50 134 GLN A CA 1
ATOM 1052 C C . GLN A 1 134 ? 2.324 -10.702 -3.864 1.00 94.50 134 GLN A C 1
ATOM 1054 O O . GLN A 1 134 ? 1.580 -11.543 -3.361 1.00 94.50 134 GLN A O 1
ATOM 1059 N N . LEU A 1 135 ? 1.909 -9.894 -4.843 1.00 94.75 135 LEU A N 1
ATOM 1060 C CA . LEU A 1 135 ? 0.559 -9.974 -5.403 1.00 94.75 135 LEU A CA 1
ATOM 1061 C C . LEU A 1 135 ? 0.305 -11.342 -6.037 1.00 94.75 135 LEU A C 1
ATOM 1063 O O . LEU A 1 135 ? -0.755 -11.931 -5.834 1.00 94.75 135 LEU A O 1
ATOM 1067 N N . LEU A 1 136 ? 1.286 -11.884 -6.762 1.00 93.00 136 LEU A N 1
ATOM 1068 C CA . LEU A 1 136 ? 1.176 -13.220 -7.338 1.00 93.00 136 LEU A CA 1
ATOM 1069 C C . LEU A 1 136 ? 1.052 -14.298 -6.251 1.00 93.00 136 LEU A C 1
ATOM 1071 O O . LEU A 1 136 ? 0.269 -15.234 -6.407 1.00 93.00 136 LEU A O 1
ATOM 1075 N N . HIS A 1 137 ? 1.791 -14.168 -5.147 1.00 92.88 137 HIS A N 1
ATOM 1076 C CA . HIS A 1 137 ? 1.654 -15.062 -4.000 1.00 92.88 137 HIS A CA 1
ATOM 1077 C C . HIS A 1 137 ? 0.246 -14.991 -3.393 1.00 92.88 137 HIS A C 1
ATOM 1079 O O . HIS A 1 137 ? -0.379 -16.032 -3.199 1.00 92.88 137 HIS A O 1
ATOM 1085 N N . MET A 1 138 ? -0.289 -13.783 -3.193 1.00 92.69 138 MET A N 1
ATOM 1086 C CA . MET A 1 138 ? -1.641 -13.574 -2.664 1.00 92.69 138 MET A CA 1
ATOM 1087 C C . MET A 1 138 ? -2.722 -14.175 -3.571 1.00 92.69 138 MET A C 1
ATOM 1089 O O . MET A 1 138 ? -3.600 -14.877 -3.078 1.00 92.69 138 MET A O 1
ATOM 1093 N N . PHE A 1 139 ? -2.632 -13.985 -4.893 1.00 92.94 139 PHE A N 1
ATOM 1094 C CA . PHE A 1 139 ? -3.582 -14.589 -5.839 1.00 92.94 139 PHE A CA 1
ATOM 1095 C C . PHE A 1 139 ? -3.512 -16.121 -5.878 1.00 92.94 139 PHE A C 1
ATOM 1097 O O . PHE A 1 139 ? -4.513 -16.775 -6.161 1.00 92.94 139 PHE A O 1
ATOM 1104 N N . ASN A 1 140 ? -2.339 -16.706 -5.617 1.00 91.62 140 ASN A N 1
ATOM 1105 C CA . ASN A 1 140 ? -2.192 -18.159 -5.530 1.00 91.62 140 ASN A CA 1
ATOM 1106 C C . ASN A 1 140 ? -2.720 -18.718 -4.202 1.00 91.62 140 ASN A C 1
ATOM 1108 O O . ASN A 1 140 ? -3.211 -19.846 -4.177 1.00 91.62 140 ASN A O 1
ATOM 1112 N N . ALA A 1 141 ? -2.594 -17.959 -3.111 1.00 92.00 141 ALA A N 1
ATOM 1113 C CA . ALA A 1 141 ? -3.071 -18.354 -1.790 1.00 92.00 141 ALA A CA 1
ATOM 1114 C C . ALA A 1 141 ? -4.602 -18.261 -1.677 1.00 92.00 141 ALA A C 1
ATOM 1116 O O . ALA A 1 141 ? -5.225 -19.171 -1.130 1.00 92.00 141 ALA A O 1
ATOM 1117 N N . ASP A 1 142 ? -5.206 -17.204 -2.228 1.00 92.38 142 ASP A N 1
ATOM 1118 C CA . ASP A 1 142 ? -6.654 -16.985 -2.214 1.00 92.38 142 ASP A CA 1
ATOM 1119 C C . ASP A 1 142 ? -7.221 -16.757 -3.632 1.00 92.38 142 ASP A C 1
ATOM 1121 O O . ASP A 1 142 ? -7.097 -15.663 -4.192 1.00 92.38 142 ASP A O 1
ATOM 1125 N N . PRO A 1 143 ? -7.917 -17.757 -4.210 1.00 89.75 143 PRO A N 1
ATOM 1126 C CA . PRO A 1 143 ? -8.566 -17.633 -5.515 1.00 89.75 143 PRO A CA 1
ATOM 1127 C C . PRO A 1 143 ? -9.749 -16.652 -5.565 1.00 89.75 143 PRO A C 1
ATOM 1129 O O . PRO A 1 143 ? -10.228 -16.341 -6.662 1.00 89.75 143 PRO A O 1
ATOM 1132 N N . GLN A 1 144 ? -10.289 -16.211 -4.422 1.00 94.06 144 GLN A N 1
ATOM 1133 C CA . GLN A 1 144 ? -11.398 -15.251 -4.393 1.00 94.06 144 GLN A CA 1
ATOM 1134 C C . GLN A 1 144 ? -10.930 -13.811 -4.607 1.00 94.06 144 GLN A C 1
ATOM 1136 O O . GLN A 1 144 ? -11.714 -12.990 -5.101 1.00 94.06 144 GLN A O 1
ATOM 1141 N N . LEU A 1 145 ? -9.666 -13.523 -4.290 1.00 93.31 145 LEU A N 1
ATOM 1142 C CA . LEU A 1 145 ? -9.067 -12.205 -4.425 1.00 93.31 145 LEU A CA 1
ATOM 1143 C C . LEU A 1 145 ? -8.940 -11.825 -5.902 1.00 93.31 145 LEU A C 1
ATOM 1145 O O . LEU A 1 145 ? -8.226 -12.468 -6.677 1.00 93.31 145 LEU A O 1
ATOM 1149 N N . LYS A 1 146 ? -9.622 -10.754 -6.319 1.00 92.81 146 LYS A N 1
ATOM 1150 C CA . LYS A 1 146 ? -9.540 -10.267 -7.701 1.00 92.81 146 LYS A CA 1
ATOM 1151 C C . LYS A 1 146 ? -8.606 -9.061 -7.776 1.00 92.81 146 LYS A C 1
ATOM 1153 O O . LYS A 1 146 ? -8.573 -8.255 -6.853 1.00 92.81 146 LYS A O 1
ATOM 1158 N N . PRO A 1 147 ? -7.931 -8.831 -8.918 1.00 92.38 147 PRO A N 1
ATOM 1159 C CA . PRO A 1 147 ? -7.085 -7.648 -9.105 1.00 92.38 147 PRO A CA 1
ATOM 1160 C C . PRO A 1 147 ? -7.788 -6.307 -8.850 1.00 92.38 147 PRO A C 1
ATOM 1162 O O . PRO A 1 147 ? -7.142 -5.330 -8.501 1.00 92.38 147 PRO A O 1
ATOM 1165 N N . LYS A 1 148 ? -9.117 -6.256 -9.008 1.00 92.81 148 LYS A N 1
ATOM 1166 C CA . LYS A 1 148 ? -9.941 -5.068 -8.737 1.00 92.81 148 LYS A CA 1
ATOM 1167 C C . LYS A 1 148 ? -10.107 -4.737 -7.247 1.00 92.81 148 LYS A C 1
ATOM 1169 O O . LYS A 1 148 ? -10.543 -3.634 -6.941 1.00 92.81 148 LYS A O 1
ATOM 1174 N N . ASP A 1 149 ? -9.807 -5.680 -6.358 1.00 93.75 149 ASP A N 1
ATOM 1175 C CA . ASP A 1 149 ? -9.938 -5.516 -4.908 1.00 93.75 149 ASP A CA 1
ATOM 1176 C C . ASP A 1 149 ? -8.637 -4.952 -4.293 1.00 93.75 149 ASP A C 1
ATOM 1178 O O . ASP A 1 149 ? -8.559 -4.725 -3.090 1.00 93.75 149 ASP A O 1
ATOM 1182 N N . ILE A 1 150 ? -7.610 -4.707 -5.119 1.00 95.00 150 ILE A N 1
ATOM 1183 C CA . ILE A 1 150 ? -6.283 -4.239 -4.711 1.00 95.00 150 ILE A CA 1
ATOM 1184 C C . ILE A 1 150 ? -6.071 -2.799 -5.183 1.00 95.00 150 ILE A C 1
ATOM 1186 O O . ILE A 1 150 ? -6.282 -2.472 -6.352 1.00 95.00 150 ILE A O 1
ATOM 1190 N N . ILE A 1 151 ? -5.578 -1.952 -4.278 1.00 95.19 151 ILE A N 1
ATOM 1191 C CA . ILE A 1 151 ? -5.139 -0.587 -4.574 1.00 95.19 151 ILE A CA 1
ATOM 1192 C C . ILE A 1 151 ? -3.663 -0.418 -4.212 1.00 95.19 151 ILE A C 1
ATOM 1194 O O . ILE A 1 151 ? -3.220 -0.824 -3.141 1.00 95.19 151 ILE A O 1
ATOM 1198 N N . VAL A 1 152 ? -2.903 0.203 -5.114 1.00 95.00 152 VAL A N 1
ATOM 1199 C CA . VAL A 1 152 ? -1.498 0.564 -4.896 1.00 95.00 152 VAL A CA 1
ATOM 1200 C C . VAL A 1 152 ? -1.395 2.080 -4.947 1.00 95.00 152 VAL A C 1
ATOM 1202 O O . VAL A 1 152 ? -1.761 2.694 -5.949 1.00 95.00 152 VAL A O 1
ATOM 1205 N N . MET A 1 153 ? -0.904 2.680 -3.866 1.00 94.88 153 MET A N 1
ATOM 1206 C CA . MET A 1 153 ? -0.732 4.126 -3.744 1.00 94.88 153 MET A CA 1
ATOM 1207 C C . MET A 1 153 ? 0.754 4.463 -3.649 1.00 94.88 153 MET A C 1
ATOM 1209 O O . MET A 1 153 ? 1.500 3.799 -2.934 1.00 94.88 153 MET A O 1
ATOM 1213 N N . VAL A 1 154 ? 1.178 5.504 -4.364 1.00 93.94 154 VAL A N 1
ATOM 1214 C CA . VAL A 1 154 ? 2.563 5.998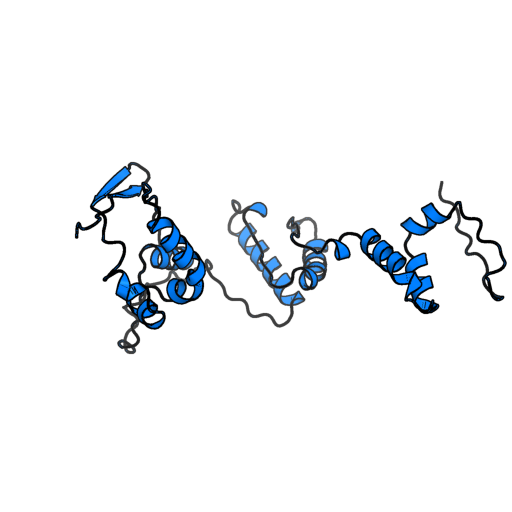 -4.388 1.00 93.94 154 VAL A CA 1
ATOM 1215 C C . VAL A 1 154 ? 2.576 7.519 -4.258 1.00 93.94 154 VAL A C 1
ATOM 1217 O O . VAL A 1 154 ? 1.597 8.180 -4.599 1.00 93.94 154 VAL A O 1
ATOM 1220 N N . SER A 1 155 ? 3.686 8.086 -3.784 1.00 90.62 155 SER A N 1
ATOM 1221 C CA . SER A 1 155 ? 3.825 9.537 -3.581 1.00 90.62 155 SER A CA 1
ATOM 1222 C C . SER A 1 155 ? 3.962 10.335 -4.884 1.00 90.62 155 SER A C 1
ATOM 1224 O O . SER A 1 155 ? 3.416 11.430 -4.987 1.00 90.62 155 SER A O 1
ATOM 1226 N N . ASP A 1 156 ? 4.664 9.796 -5.886 1.00 90.44 156 ASP A N 1
ATOM 1227 C CA . ASP A 1 156 ? 4.760 10.375 -7.232 1.00 90.44 156 ASP A CA 1
ATOM 1228 C C . ASP A 1 156 ? 4.550 9.299 -8.298 1.00 90.44 156 ASP A C 1
ATOM 1230 O O . ASP A 1 156 ? 5.449 8.522 -8.641 1.00 90.44 156 ASP A O 1
ATOM 1234 N N . ILE A 1 157 ? 3.348 9.284 -8.872 1.00 90.75 157 ILE A N 1
ATOM 1235 C CA . ILE A 1 157 ? 2.999 8.313 -9.904 1.00 90.75 157 ILE A CA 1
ATOM 1236 C C . ILE A 1 157 ? 3.795 8.504 -11.198 1.00 90.75 157 ILE A C 1
ATOM 1238 O O . ILE A 1 157 ? 3.996 7.545 -11.944 1.00 90.75 157 ILE A O 1
ATOM 1242 N N . ASN A 1 158 ? 4.297 9.708 -11.482 1.00 88.00 158 ASN A N 1
ATOM 1243 C CA . ASN A 1 158 ? 5.033 9.960 -12.720 1.00 88.00 158 ASN A CA 1
ATOM 1244 C C . ASN A 1 158 ? 6.403 9.264 -12.702 1.00 88.00 158 ASN A C 1
ATOM 1246 O O . ASN A 1 158 ? 6.847 8.767 -13.740 1.00 88.00 158 ASN A O 1
ATOM 1250 N N . ALA A 1 159 ? 7.042 9.187 -11.530 1.00 89.00 159 ALA A N 1
ATOM 1251 C CA . ALA A 1 159 ? 8.298 8.467 -11.339 1.00 89.00 159 ALA A CA 1
ATOM 1252 C C . ALA A 1 159 ? 8.113 6.940 -11.419 1.00 89.00 159 ALA A C 1
ATOM 1254 O O . ALA A 1 159 ? 8.927 6.252 -12.039 1.00 89.00 159 ALA A O 1
ATOM 1255 N N . TYR A 1 160 ? 7.025 6.411 -10.849 1.00 93.12 160 TYR A N 1
ATOM 1256 C CA . TYR A 1 160 ? 6.765 4.967 -10.800 1.00 93.12 160 TYR A CA 1
ATOM 1257 C C . TYR A 1 160 ? 6.115 4.404 -12.073 1.00 93.12 160 TYR A C 1
ATOM 1259 O O . TYR A 1 160 ? 6.347 3.244 -12.407 1.00 93.12 160 TYR A O 1
ATOM 1267 N N . ALA A 1 161 ? 5.354 5.196 -12.835 1.00 91.06 161 ALA A N 1
ATOM 1268 C CA . ALA A 1 161 ? 4.662 4.736 -14.044 1.00 91.06 161 ALA A CA 1
ATOM 1269 C C . ALA A 1 161 ? 5.536 3.946 -15.048 1.00 91.06 161 ALA A C 1
ATOM 1271 O O . ALA A 1 161 ? 5.103 2.866 -15.461 1.00 91.06 161 ALA A O 1
ATOM 1272 N N . PRO A 1 162 ? 6.740 4.406 -15.460 1.00 90.88 162 PRO A N 1
ATOM 1273 C CA . PRO A 1 162 ? 7.578 3.634 -16.382 1.00 90.88 162 PRO A CA 1
ATOM 1274 C C . PRO A 1 162 ? 8.075 2.318 -15.768 1.00 90.88 162 PRO A C 1
ATOM 1276 O O . PRO A 1 162 ? 8.204 1.324 -16.479 1.00 90.88 162 PRO A O 1
ATOM 1279 N N . VAL A 1 163 ? 8.316 2.295 -14.456 1.00 93.12 163 VAL A N 1
ATOM 1280 C CA . VAL A 1 163 ? 8.764 1.103 -13.727 1.00 93.12 163 VAL A CA 1
ATOM 1281 C C . VAL A 1 163 ? 7.643 0.067 -13.651 1.00 93.12 163 VAL A C 1
ATOM 1283 O O . VAL A 1 163 ? 7.852 -1.092 -14.003 1.00 93.12 163 VAL A O 1
ATOM 1286 N N . ILE A 1 164 ? 6.431 0.498 -13.288 1.00 92.88 164 ILE A N 1
ATOM 1287 C CA . ILE A 1 164 ? 5.231 -0.349 -13.261 1.00 92.88 164 ILE A CA 1
ATOM 1288 C C . ILE A 1 164 ? 4.992 -0.960 -14.643 1.00 92.88 164 ILE A C 1
ATOM 1290 O O . ILE A 1 164 ? 4.806 -2.168 -14.762 1.00 92.88 164 ILE A O 1
ATOM 1294 N N . GLN A 1 165 ? 5.068 -0.154 -15.706 1.00 91.12 165 GLN A N 1
ATOM 1295 C CA . GLN A 1 165 ? 4.909 -0.649 -17.076 1.00 91.12 165 GLN A CA 1
ATOM 1296 C C . GLN A 1 165 ? 5.989 -1.661 -17.468 1.00 91.12 165 GLN A C 1
ATOM 1298 O O . GLN A 1 165 ? 5.678 -2.630 -18.157 1.00 91.12 165 GLN A O 1
ATOM 1303 N N . ALA A 1 166 ? 7.234 -1.469 -17.036 1.00 91.88 166 ALA A N 1
ATOM 1304 C CA . ALA A 1 166 ? 8.321 -2.392 -17.342 1.00 91.88 166 ALA A CA 1
ATOM 1305 C C . ALA A 1 166 ? 8.161 -3.748 -16.636 1.00 91.88 166 ALA A C 1
ATOM 1307 O O . ALA A 1 166 ? 8.428 -4.779 -17.252 1.00 91.88 166 ALA A O 1
ATOM 1308 N N . VAL A 1 167 ? 7.713 -3.758 -15.378 1.00 91.94 167 VAL A N 1
ATOM 1309 C CA . VAL A 1 167 ? 7.544 -4.993 -14.594 1.00 91.94 167 VAL A CA 1
ATOM 1310 C C . VAL A 1 167 ? 6.253 -5.714 -14.986 1.00 91.94 167 VAL A C 1
ATOM 1312 O O . VAL A 1 167 ? 6.289 -6.862 -15.422 1.00 91.94 167 VAL A O 1
ATOM 1315 N N . PHE A 1 168 ? 5.110 -5.027 -14.926 1.00 91.25 168 PHE A N 1
ATOM 1316 C CA . PHE A 1 168 ? 3.806 -5.638 -15.202 1.00 91.25 168 PHE A CA 1
ATOM 1317 C C . PHE A 1 168 ? 3.551 -5.851 -16.704 1.00 91.25 168 PHE A C 1
ATOM 1319 O O . PHE A 1 168 ? 2.792 -6.741 -17.088 1.00 91.25 168 PHE A O 1
ATOM 1326 N N . GLY A 1 169 ? 4.160 -5.040 -17.575 1.00 86.69 169 GLY A N 1
ATOM 1327 C CA . GLY A 1 169 ? 3.971 -5.126 -19.026 1.00 86.69 169 GLY A CA 1
ATOM 1328 C C . GLY A 1 169 ? 4.780 -6.232 -19.706 1.00 86.69 169 GLY A C 1
ATOM 1329 O O . GLY A 1 169 ? 4.354 -6.724 -20.749 1.00 86.69 169 GLY A O 1
ATOM 1330 N N . ASN A 1 170 ? 5.904 -6.653 -19.116 1.00 85.19 170 ASN A N 1
ATOM 1331 C CA . ASN A 1 170 ? 6.771 -7.706 -19.662 1.00 85.19 170 ASN A CA 1
ATOM 1332 C C . ASN A 1 170 ? 6.457 -9.109 -19.115 1.00 85.19 170 ASN A C 1
ATOM 1334 O O . ASN A 1 170 ? 7.173 -10.065 -19.415 1.00 85.19 170 ASN A O 1
ATOM 1338 N N . ALA A 1 171 ? 5.398 -9.251 -18.317 1.00 83.50 171 ALA A N 1
ATOM 1339 C CA . ALA A 1 171 ? 5.015 -10.529 -17.740 1.00 83.50 171 ALA A CA 1
ATOM 1340 C C . ALA A 1 171 ? 4.541 -11.535 -18.814 1.00 83.50 171 ALA A C 1
ATOM 1342 O O . ALA A 1 171 ? 3.771 -11.167 -19.711 1.00 83.50 171 ALA A O 1
ATOM 1343 N N . PRO A 1 172 ? 4.939 -12.820 -18.719 1.00 84.88 172 PRO A N 1
ATOM 1344 C CA . PRO A 1 172 ? 4.411 -13.868 -19.586 1.00 84.88 172 PRO A CA 1
ATOM 1345 C C . PRO A 1 172 ? 2.904 -14.045 -19.363 1.00 84.88 172 PRO A C 1
ATOM 1347 O O . PRO A 1 172 ? 2.388 -13.766 -18.281 1.00 84.88 172 PRO A O 1
ATOM 1350 N N . PHE A 1 173 ? 2.197 -14.544 -20.383 1.00 81.44 173 PHE A N 1
ATOM 1351 C CA . PHE A 1 173 ? 0.731 -14.638 -20.383 1.00 81.44 173 PHE A CA 1
ATOM 1352 C C . PHE A 1 173 ? 0.164 -15.351 -19.143 1.00 81.44 173 PHE A C 1
ATOM 1354 O O . PHE A 1 173 ? -0.817 -14.890 -18.574 1.00 81.44 173 PHE A O 1
ATOM 1361 N N . GLU A 1 174 ? 0.827 -16.413 -18.680 1.00 81.94 174 GLU A N 1
ATOM 1362 C CA . GLU A 1 174 ? 0.417 -17.215 -17.518 1.00 81.94 174 GLU A CA 1
ATOM 1363 C C . GLU A 1 174 ? 0.484 -16.468 -16.180 1.00 81.94 174 GLU A C 1
ATOM 1365 O O . GLU A 1 174 ? -0.205 -16.843 -15.238 1.00 81.94 174 GLU A O 1
ATOM 1370 N N . ARG A 1 175 ? 1.309 -15.419 -16.075 1.00 85.50 175 ARG A N 1
ATOM 1371 C CA . ARG A 1 175 ? 1.497 -14.653 -14.831 1.00 85.50 175 ARG A CA 1
ATOM 1372 C C . ARG A 1 175 ? 0.945 -13.237 -14.925 1.00 85.50 175 ARG A C 1
ATOM 1374 O O . ARG A 1 175 ? 1.158 -12.450 -14.017 1.00 85.50 175 ARG A O 1
ATOM 1381 N N . ARG A 1 176 ? 0.269 -12.881 -16.015 1.00 89.25 176 ARG A N 1
ATOM 1382 C CA . ARG A 1 176 ? -0.112 -11.496 -16.291 1.00 89.25 176 ARG A CA 1
ATOM 1383 C C . ARG A 1 176 ? -1.210 -11.006 -15.344 1.00 89.25 176 ARG A C 1
ATOM 1385 O O . ARG A 1 176 ? -2.343 -11.475 -15.407 1.00 89.25 176 ARG A O 1
ATOM 1392 N N . ILE A 1 177 ? -0.897 -9.976 -14.561 1.00 91.69 177 ILE A N 1
ATOM 1393 C CA . ILE A 1 177 ? -1.859 -9.273 -13.704 1.00 91.69 177 ILE A CA 1
ATOM 1394 C C . ILE A 1 177 ? -2.350 -8.011 -14.439 1.00 91.69 177 ILE A C 1
ATOM 1396 O O . ILE A 1 177 ? -1.527 -7.182 -14.839 1.00 91.69 177 ILE A O 1
ATOM 1400 N N . PRO A 1 178 ? -3.667 -7.839 -14.669 1.00 92.00 178 PRO A N 1
ATOM 1401 C CA . PRO A 1 178 ? -4.200 -6.620 -15.269 1.00 92.00 178 PRO A CA 1
ATOM 1402 C C . PRO A 1 178 ? -4.081 -5.444 -14.292 1.00 92.00 178 PRO A C 1
ATOM 1404 O O . PRO A 1 178 ? -4.415 -5.574 -13.119 1.00 92.00 178 PRO A O 1
ATOM 1407 N N . PHE A 1 179 ? -3.646 -4.284 -14.787 1.00 92.75 179 PHE A N 1
ATOM 1408 C CA . PHE A 1 179 ? -3.488 -3.068 -13.989 1.00 92.75 179 PHE A CA 1
ATOM 1409 C C . PHE A 1 179 ? -3.935 -1.828 -14.772 1.00 92.75 179 PHE A C 1
ATOM 1411 O O . PHE A 1 179 ? -3.927 -1.817 -16.006 1.00 92.75 179 PHE A O 1
ATOM 1418 N N . SER A 1 180 ? -4.297 -0.773 -14.044 1.00 91.50 180 SER A N 1
ATOM 1419 C CA . SER A 1 180 ? -4.569 0.560 -14.583 1.00 91.50 180 SER A CA 1
ATOM 1420 C C . SER A 1 180 ? -3.857 1.592 -13.720 1.00 91.50 180 SER A C 1
ATOM 1422 O O . SER A 1 180 ? -3.847 1.468 -12.499 1.00 91.50 180 SER A O 1
ATOM 1424 N N . ILE A 1 181 ? -3.259 2.600 -14.354 1.00 90.81 181 ILE A N 1
ATOM 1425 C CA . ILE A 1 181 ? -2.581 3.694 -13.656 1.00 90.81 181 ILE A CA 1
ATOM 1426 C C . ILE A 1 181 ? -3.476 4.931 -13.726 1.00 90.81 181 ILE A C 1
ATOM 1428 O O . ILE A 1 181 ? -3.803 5.378 -14.824 1.00 90.81 181 ILE A O 1
ATOM 1432 N N . SER A 1 182 ? -3.825 5.479 -12.564 1.00 88.00 182 SER A N 1
ATOM 1433 C CA . SER A 1 182 ? -4.598 6.719 -12.414 1.00 88.00 182 SER A CA 1
ATOM 1434 C C . SER A 1 182 ? -3.686 7.898 -12.035 1.00 88.00 182 SER A C 1
ATOM 1436 O O . SER A 1 182 ? -2.508 7.704 -11.745 1.00 88.00 182 SER A O 1
ATOM 1438 N N . ASP A 1 183 ? -4.215 9.125 -12.074 1.00 83.62 183 ASP A N 1
ATOM 1439 C CA . ASP A 1 183 ? -3.556 10.366 -11.617 1.00 83.62 183 ASP A CA 1
ATOM 1440 C C . ASP A 1 183 ? -2.282 10.790 -12.367 1.00 83.62 183 ASP A C 1
ATOM 1442 O O . ASP A 1 183 ? -1.491 11.610 -11.889 1.00 83.62 183 ASP A O 1
ATOM 1446 N N . ARG A 1 184 ? -2.080 10.295 -13.595 1.00 74.94 184 ARG A N 1
ATOM 1447 C CA . ARG A 1 184 ? -0.993 10.793 -14.446 1.00 74.94 184 ARG A CA 1
ATOM 1448 C C . ARG A 1 184 ? -1.309 12.203 -14.925 1.00 74.94 184 ARG A C 1
ATOM 1450 O O . ARG A 1 184 ? -2.425 12.533 -15.318 1.00 74.94 184 ARG A O 1
ATOM 1457 N N . THR A 1 185 ? -0.288 13.051 -14.946 1.00 72.38 185 THR A N 1
ATOM 1458 C CA . THR A 1 185 ? -0.445 14.410 -15.467 1.00 72.38 185 THR A CA 1
ATOM 1459 C C . THR A 1 185 ? -0.767 14.386 -16.967 1.00 72.38 185 THR A C 1
ATOM 1461 O O . THR A 1 185 ? -0.069 13.750 -17.758 1.00 72.38 185 THR A O 1
ATOM 1464 N N . ALA A 1 186 ? -1.778 15.154 -17.393 1.00 63.25 186 ALA A N 1
ATOM 1465 C CA . ALA A 1 186 ? -2.228 15.221 -18.794 1.00 63.25 186 ALA A CA 1
ATOM 1466 C C . ALA A 1 186 ? -1.100 15.561 -19.798 1.00 63.25 186 ALA A C 1
ATOM 1468 O O . ALA A 1 186 ? -1.123 15.143 -20.958 1.00 63.25 186 ALA A O 1
ATOM 1469 N N . SER A 1 187 ? -0.079 16.301 -19.346 1.00 60.62 187 SER A N 1
ATOM 1470 C CA . SER A 1 187 ? 1.120 16.642 -20.128 1.00 60.62 187 SER A CA 1
ATOM 1471 C C . SER A 1 187 ? 1.995 15.425 -20.464 1.00 60.62 187 SER A C 1
ATOM 1473 O O . SER A 1 187 ? 2.655 15.405 -21.507 1.00 60.62 187 SER A O 1
ATOM 1475 N N . GLN A 1 188 ? 1.990 14.400 -19.607 1.00 63.44 188 GLN A N 1
ATOM 1476 C CA . GLN A 1 188 ? 2.706 13.143 -19.829 1.00 63.44 188 GLN A CA 1
ATOM 1477 C C . GLN A 1 188 ? 1.869 12.105 -20.582 1.00 63.44 188 GLN A C 1
ATOM 1479 O O . GLN A 1 188 ? 2.434 11.278 -21.297 1.00 63.44 188 GLN A O 1
ATOM 1484 N N . GLU A 1 189 ? 0.542 12.149 -20.459 1.00 64.69 189 GLU A N 1
ATOM 1485 C CA . GLU A 1 189 ? -0.351 11.237 -21.183 1.00 64.69 189 GLU A CA 1
ATOM 1486 C C . GLU A 1 189 ? -0.470 11.584 -22.669 1.00 64.69 189 GLU A C 1
ATOM 1488 O O . GLU A 1 189 ? -0.463 10.696 -23.524 1.00 64.69 189 GLU A O 1
ATOM 1493 N N . SER A 1 190 ? -0.553 12.878 -22.997 1.00 68.81 190 SER A N 1
ATOM 1494 C CA . SER A 1 190 ? -0.740 13.328 -24.373 1.00 68.81 190 SER A CA 1
ATOM 1495 C C . SER A 1 190 ? 0.534 13.955 -24.944 1.00 68.81 190 SER A C 1
ATOM 1497 O O . SER A 1 190 ? 0.821 15.133 -24.698 1.00 68.81 190 SER A O 1
ATOM 1499 N N . PRO A 1 191 ? 1.277 13.246 -25.819 1.00 69.44 191 PRO A N 1
ATOM 1500 C CA . PRO A 1 191 ? 2.401 13.847 -26.534 1.00 69.44 191 PRO A CA 1
ATOM 1501 C C . PRO A 1 191 ? 1.968 15.021 -27.430 1.00 69.44 191 PRO A C 1
ATOM 1503 O O . PRO A 1 191 ? 2.808 15.826 -27.831 1.00 69.44 191 PRO A O 1
ATOM 1506 N N . VAL A 1 192 ? 0.676 15.153 -27.745 1.00 75.88 192 VAL A N 1
ATOM 1507 C CA . VAL A 1 192 ? 0.139 16.291 -28.504 1.00 75.88 192 VAL A CA 1
ATOM 1508 C C . VAL A 1 192 ? 0.118 17.556 -27.645 1.00 75.88 192 VAL A C 1
ATOM 1510 O O . VAL A 1 192 ? 0.519 18.615 -28.120 1.00 75.88 192 VAL A O 1
ATOM 1513 N N . LEU A 1 193 ? -0.269 17.449 -26.370 1.00 73.56 193 LEU A N 1
ATOM 1514 C CA . LEU A 1 193 ? -0.338 18.596 -25.461 1.00 73.56 193 LEU A CA 1
ATOM 15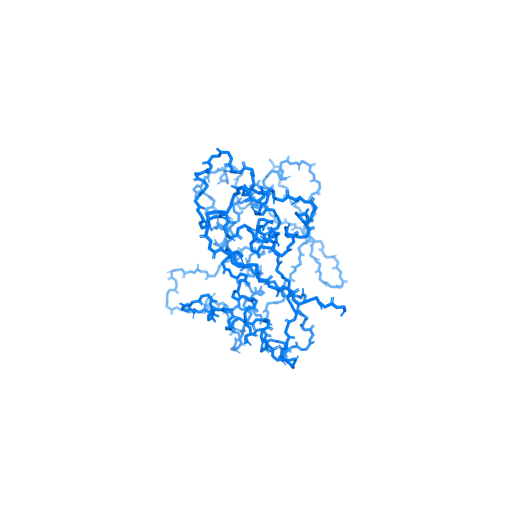15 C C . LEU A 1 193 ? 1.050 19.198 -25.211 1.00 73.56 193 LEU A C 1
ATOM 1517 O O . LEU A 1 193 ? 1.229 20.411 -25.295 1.00 73.56 193 LEU A O 1
ATOM 1521 N N . ASN A 1 194 ? 2.059 18.351 -24.992 1.00 72.50 194 ASN A N 1
ATOM 1522 C CA . ASN A 1 194 ? 3.437 18.810 -24.816 1.00 72.50 194 ASN A CA 1
ATOM 1523 C C . ASN A 1 194 ? 3.955 19.533 -26.075 1.00 72.50 194 ASN A C 1
ATOM 1525 O O . ASN A 1 194 ? 4.533 20.613 -25.989 1.00 72.50 194 ASN A O 1
ATOM 1529 N N . ALA A 1 195 ? 3.685 18.992 -27.264 1.00 72.88 195 ALA A N 1
ATOM 1530 C CA . ALA A 1 195 ? 4.088 19.651 -28.501 1.00 72.88 195 ALA A CA 1
ATOM 1531 C C . ALA A 1 195 ? 3.291 20.946 -28.778 1.00 72.88 195 ALA A C 1
ATOM 1533 O O . ALA A 1 195 ? 3.864 21.899 -29.299 1.00 72.88 195 ALA A O 1
ATOM 1534 N N . PHE A 1 196 ? 2.028 21.047 -28.355 1.00 78.38 196 PHE A N 1
ATOM 1535 C CA . PHE A 1 196 ? 1.278 22.309 -28.374 1.00 78.38 196 PHE A CA 1
ATOM 1536 C C . PHE A 1 196 ? 1.889 23.366 -27.437 1.00 78.38 196 PHE A C 1
ATOM 1538 O O . PHE A 1 196 ? 2.094 24.507 -27.845 1.00 78.38 196 PHE A O 1
ATOM 1545 N N . MET A 1 197 ? 2.283 22.986 -26.220 1.00 78.75 197 MET A N 1
ATOM 1546 C CA . MET A 1 197 ? 2.991 23.887 -25.299 1.00 78.75 197 MET A CA 1
ATOM 1547 C C . MET A 1 197 ? 4.356 24.325 -25.849 1.00 78.75 197 MET A C 1
ATOM 1549 O O . MET A 1 197 ? 4.772 25.465 -25.642 1.00 78.75 197 MET A O 1
ATOM 1553 N N . GLN A 1 198 ? 5.056 23.454 -26.584 1.00 74.94 198 GLN A N 1
ATOM 1554 C CA . GLN A 1 198 ? 6.284 23.827 -27.295 1.00 74.94 198 GLN A CA 1
ATOM 1555 C C . GLN A 1 198 ? 6.014 24.842 -28.413 1.00 74.94 198 GLN A C 1
ATOM 1557 O O . GLN A 1 198 ? 6.795 25.779 -28.565 1.00 74.94 198 GLN A O 1
ATOM 1562 N N . LEU A 1 199 ? 4.904 24.700 -29.150 1.00 76.81 199 LEU A N 1
ATOM 1563 C CA . LEU A 1 199 ? 4.479 25.674 -30.162 1.00 76.81 199 LEU A CA 1
ATOM 1564 C C . LEU A 1 199 ? 4.174 27.045 -29.546 1.00 76.81 199 LEU A C 1
ATOM 1566 O O . LEU A 1 199 ? 4.634 28.058 -30.064 1.00 76.81 199 LEU A O 1
ATOM 1570 N N . LEU A 1 200 ? 3.460 27.088 -28.419 1.00 80.62 200 LEU A N 1
ATOM 1571 C CA . LEU A 1 200 ? 3.165 28.346 -27.719 1.00 80.62 200 LEU A CA 1
ATOM 1572 C C . LEU A 1 200 ? 4.423 29.045 -27.181 1.00 80.62 200 LEU A C 1
ATOM 1574 O O . LEU A 1 200 ? 4.439 30.266 -27.061 1.00 80.62 200 LEU A O 1
ATOM 1578 N N . ASN A 1 201 ? 5.489 28.290 -26.901 1.00 77.19 201 ASN A N 1
ATOM 1579 C CA . ASN A 1 201 ? 6.775 28.820 -26.441 1.00 77.19 201 ASN A CA 1
ATOM 1580 C C . ASN A 1 201 ? 7.758 29.164 -27.577 1.00 77.19 201 ASN A C 1
ATOM 1582 O O . ASN A 1 201 ? 8.868 29.627 -27.305 1.00 77.19 201 ASN A O 1
ATOM 1586 N N . LEU A 1 202 ? 7.370 28.988 -28.847 1.00 75.06 202 LEU A N 1
ATOM 1587 C CA . LEU A 1 202 ? 8.167 29.406 -30.005 1.00 75.06 202 LEU A CA 1
ATOM 1588 C C . LEU A 1 202 ? 8.596 30.884 -30.006 1.00 75.06 202 LEU A C 1
ATOM 1590 O O . LEU A 1 202 ? 9.771 31.116 -30.289 1.00 75.06 202 LEU A O 1
ATOM 1594 N N . PRO A 1 203 ? 7.744 31.882 -29.688 1.00 75.38 203 PRO A N 1
ATOM 1595 C CA . PRO A 1 203 ? 8.150 33.290 -29.745 1.00 75.38 203 PRO A CA 1
ATOM 1596 C C . PRO A 1 203 ? 9.284 33.646 -28.769 1.00 75.38 203 PRO A C 1
ATOM 1598 O O . PRO A 1 203 ? 10.037 34.580 -29.027 1.00 75.38 203 PRO A O 1
ATOM 1601 N N . ASN A 1 204 ? 9.454 32.873 -27.692 1.00 70.12 204 ASN A N 1
ATOM 1602 C CA . ASN A 1 204 ? 10.519 33.062 -26.701 1.00 70.12 204 ASN A CA 1
ATOM 1603 C C . ASN A 1 204 ? 11.746 32.162 -26.956 1.00 70.12 204 ASN A C 1
ATOM 1605 O O . ASN A 1 204 ? 12.720 32.199 -26.202 1.00 70.12 204 ASN A O 1
ATOM 1609 N N . SER A 1 205 ? 11.713 31.326 -27.997 1.00 70.38 205 SER A N 1
ATOM 1610 C CA . SER A 1 205 ? 12.749 30.337 -28.295 1.00 70.38 205 SER A CA 1
ATOM 1611 C C . SER A 1 205 ? 13.733 30.858 -29.342 1.00 70.38 205 SER A C 1
ATOM 1613 O O . SER A 1 205 ? 13.348 31.366 -30.391 1.00 70.38 205 SER A O 1
ATOM 1615 N N . ARG A 1 206 ? 15.036 30.657 -29.112 1.00 67.81 206 ARG A N 1
ATOM 1616 C CA . ARG A 1 206 ? 16.116 31.050 -30.040 1.00 67.81 206 ARG A CA 1
ATOM 1617 C C . ARG A 1 206 ? 16.285 30.118 -31.255 1.00 67.81 206 ARG A C 1
ATOM 1619 O O . ARG A 1 206 ? 17.343 30.124 -31.875 1.00 67.81 206 ARG A O 1
ATOM 1626 N N . PHE A 1 207 ? 15.276 29.307 -31.593 1.00 62.19 207 PHE A N 1
ATOM 1627 C CA . PHE A 1 207 ? 15.298 28.366 -32.727 1.00 62.19 207 PHE A CA 1
ATOM 1628 C C . PHE A 1 207 ? 16.578 27.511 -32.807 1.00 62.19 207 PHE A C 1
ATOM 1630 O O . PHE A 1 207 ? 17.183 27.326 -33.862 1.00 6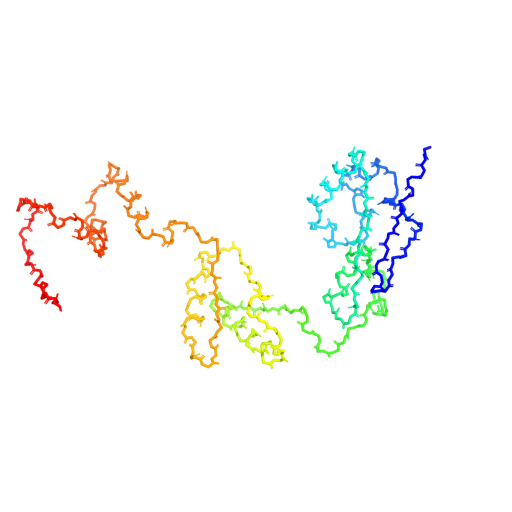2.19 207 PHE A O 1
ATOM 1637 N N . GLU A 1 208 ? 17.004 26.951 -31.676 1.00 67.06 208 GLU A N 1
ATOM 1638 C CA . GLU A 1 208 ? 18.139 26.030 -31.654 1.00 67.06 208 GLU A CA 1
ATOM 1639 C C . GLU A 1 208 ? 17.831 24.780 -32.494 1.00 67.06 208 GLU A C 1
ATOM 1641 O O . GLU A 1 208 ? 16.799 24.124 -32.308 1.00 67.06 208 GLU A O 1
ATOM 1646 N N . ARG A 1 209 ? 18.751 24.422 -33.402 1.00 55.72 209 ARG A N 1
ATOM 1647 C CA . ARG A 1 209 ? 18.591 23.315 -34.367 1.00 55.72 209 ARG A CA 1
ATOM 1648 C C . ARG A 1 209 ? 18.096 22.012 -33.729 1.00 55.72 209 ARG A C 1
ATOM 1650 O O . ARG A 1 209 ? 17.236 21.352 -34.304 1.00 55.72 209 ARG A O 1
ATOM 1657 N N . GLY A 1 210 ? 18.578 21.668 -32.532 1.00 64.19 210 GLY A N 1
ATOM 1658 C CA . GLY A 1 210 ? 18.176 20.449 -31.821 1.00 64.19 210 GLY A CA 1
ATOM 1659 C C . GLY A 1 210 ? 16.699 20.422 -31.405 1.00 64.19 210 GLY A C 1
ATOM 1660 O O . GLY A 1 210 ? 16.052 19.379 -31.512 1.00 64.19 210 GLY A O 1
ATOM 1661 N N . ARG A 1 211 ? 16.129 21.567 -31.003 1.00 57.19 211 ARG A N 1
ATOM 1662 C CA . ARG A 1 211 ? 14.718 21.660 -30.587 1.00 57.19 211 ARG A CA 1
ATOM 1663 C C . ARG A 1 211 ? 13.762 21.572 -31.772 1.00 57.19 211 ARG A C 1
ATOM 1665 O O . ARG A 1 211 ? 12.757 20.871 -31.686 1.00 57.19 211 ARG A O 1
ATOM 1672 N N . CYS A 1 212 ? 14.116 22.189 -32.901 1.00 59.75 212 CYS A N 1
ATOM 1673 C CA . CYS A 1 212 ? 13.356 22.027 -34.144 1.00 59.75 212 CYS A CA 1
ATOM 1674 C C . CYS A 1 212 ? 13.360 20.564 -34.608 1.00 59.75 212 CYS A C 1
ATOM 1676 O O . CYS A 1 212 ? 12.319 20.026 -34.973 1.00 59.75 212 CYS A O 1
ATOM 1678 N N . TRP A 1 213 ? 14.507 19.885 -34.535 1.00 55.53 213 TRP A N 1
ATOM 1679 C CA . TRP A 1 213 ? 14.618 18.497 -34.987 1.00 55.53 213 TRP A CA 1
ATOM 1680 C C . TRP A 1 213 ? 13.785 17.515 -34.145 1.00 55.53 213 TRP A C 1
ATOM 1682 O O . TRP A 1 213 ? 13.139 16.624 -34.695 1.00 55.53 213 TRP A O 1
ATOM 1692 N N . HIS A 1 214 ? 13.737 17.697 -32.820 1.00 58.25 214 HIS A N 1
ATOM 1693 C CA . HIS A 1 214 ? 12.901 16.875 -31.934 1.00 58.25 214 HIS A CA 1
ATOM 1694 C C . HIS A 1 214 ? 11.397 17.065 -32.199 1.00 58.25 214 HIS A C 1
ATOM 1696 O O . HIS A 1 214 ? 10.642 16.092 -32.180 1.00 58.25 214 HIS A O 1
ATOM 1702 N N . PHE A 1 215 ? 10.968 18.298 -32.491 1.00 59.78 215 PHE A N 1
ATOM 1703 C CA . PHE A 1 215 ? 9.578 18.606 -32.832 1.00 59.78 215 PHE A CA 1
ATOM 1704 C C . PHE A 1 215 ? 9.133 17.896 -34.124 1.00 59.78 215 PHE A C 1
ATOM 1706 O O . PHE A 1 215 ? 8.094 17.235 -34.152 1.00 59.78 215 PHE A O 1
ATOM 1713 N N . TRP A 1 216 ? 9.964 17.949 -35.169 1.00 57.97 216 TRP A N 1
ATOM 1714 C CA . TRP A 1 216 ? 9.672 17.370 -36.488 1.00 57.97 216 TRP A CA 1
ATOM 1715 C C . TRP A 1 216 ? 9.690 15.836 -36.539 1.00 57.97 216 TRP A C 1
ATOM 1717 O O . TRP A 1 216 ? 9.162 15.246 -37.478 1.00 57.97 216 TRP A O 1
ATOM 1727 N N . ARG A 1 217 ? 10.256 15.160 -35.533 1.00 59.47 217 ARG A N 1
ATOM 1728 C CA . ARG A 1 217 ? 10.334 13.690 -35.497 1.00 59.47 217 ARG A CA 1
ATOM 1729 C C . ARG A 1 217 ? 9.049 13.021 -34.983 1.00 59.47 217 ARG A C 1
ATOM 1731 O O . ARG A 1 217 ? 8.966 11.795 -34.966 1.00 59.47 217 ARG A O 1
ATOM 1738 N N . ARG A 1 218 ? 8.042 13.794 -34.555 1.00 61.16 218 ARG A N 1
ATOM 1739 C CA . ARG A 1 218 ? 6.767 13.259 -34.049 1.00 61.16 218 ARG A CA 1
ATOM 1740 C C . ARG A 1 218 ? 5.824 12.899 -35.219 1.00 61.16 218 ARG A C 1
ATOM 1742 O O . ARG A 1 218 ? 5.375 13.806 -35.920 1.00 61.16 218 ARG A O 1
ATOM 1749 N N . PRO A 1 219 ? 5.447 11.612 -35.406 1.00 54.50 219 PRO A N 1
ATOM 1750 C CA . PRO A 1 219 ? 4.759 11.127 -36.614 1.00 54.50 219 PRO A CA 1
ATOM 1751 C C . PRO A 1 219 ? 3.454 11.855 -36.966 1.00 54.50 219 PRO A C 1
ATOM 1753 O O . PRO A 1 219 ? 3.137 12.029 -38.138 1.00 54.50 219 PRO A O 1
ATOM 1756 N N . ARG A 1 220 ? 2.707 12.320 -35.955 1.00 54.22 220 ARG A N 1
ATOM 1757 C CA . ARG A 1 220 ? 1.402 12.980 -36.133 1.00 54.22 220 ARG A CA 1
ATOM 1758 C C . ARG A 1 220 ? 1.475 14.421 -36.659 1.00 54.22 220 ARG A C 1
ATOM 1760 O O . ARG A 1 220 ? 0.482 14.909 -37.183 1.00 54.22 220 ARG A O 1
ATOM 1767 N N . TYR A 1 221 ? 2.620 15.103 -36.556 1.00 53.19 221 TYR A N 1
ATOM 1768 C CA . TYR A 1 221 ? 2.777 16.464 -37.099 1.00 53.19 221 TYR A CA 1
ATOM 1769 C C . TYR A 1 221 ? 3.143 16.453 -38.587 1.00 53.19 221 TYR A C 1
ATOM 1771 O O . TYR A 1 221 ? 2.696 17.322 -39.335 1.00 53.19 221 TYR A O 1
ATOM 1779 N N . CYS A 1 222 ? 3.873 15.428 -39.043 1.00 49.53 222 CYS A N 1
ATOM 1780 C CA . CYS A 1 222 ? 4.209 15.251 -40.458 1.00 49.53 222 CYS A CA 1
ATOM 1781 C C . CYS A 1 222 ? 2.970 15.086 -41.350 1.00 49.53 222 CYS A C 1
ATOM 1783 O O . CYS A 1 222 ? 2.979 15.561 -42.482 1.00 49.53 222 CYS A O 1
ATOM 1785 N N . SER A 1 223 ? 1.890 14.469 -40.854 1.00 49.22 223 SER A N 1
ATOM 1786 C CA . SER A 1 223 ? 0.654 14.309 -41.633 1.00 49.22 223 SER A CA 1
ATOM 1787 C C . SER A 1 223 ? -0.131 15.616 -41.796 1.00 49.22 223 SER A C 1
ATOM 1789 O O . SER A 1 223 ? -0.742 15.824 -42.838 1.00 49.22 223 SER A O 1
ATOM 1791 N N . VAL A 1 224 ? -0.092 16.518 -40.807 1.00 51.78 224 VAL A N 1
ATOM 1792 C CA . VAL A 1 224 ? -0.785 17.824 -40.858 1.00 51.78 224 VAL A CA 1
ATOM 1793 C C . VAL A 1 224 ? -0.012 18.838 -41.711 1.00 51.78 224 VAL A C 1
ATOM 1795 O O . VAL A 1 224 ? -0.611 19.662 -42.394 1.00 51.78 224 VAL A O 1
ATOM 1798 N N . LEU A 1 225 ? 1.320 18.750 -41.731 1.00 46.59 225 LEU A N 1
ATOM 1799 C CA . LEU A 1 225 ? 2.187 19.630 -42.526 1.00 46.59 225 LEU A CA 1
ATOM 1800 C C . LEU A 1 225 ? 2.399 19.154 -43.973 1.00 46.59 225 LEU A C 1
ATOM 1802 O O . LEU A 1 225 ? 2.976 19.890 -44.768 1.00 46.59 225 LEU A O 1
ATOM 1806 N N . GLY A 1 226 ? 1.885 17.977 -44.347 1.00 41.91 226 GLY A N 1
ATOM 1807 C CA . GLY A 1 226 ? 1.942 17.448 -45.714 1.00 41.91 226 GLY A CA 1
ATOM 1808 C C . GLY A 1 226 ? 1.251 18.314 -46.781 1.00 41.91 226 GLY A C 1
ATOM 1809 O O . GLY A 1 226 ? 1.465 18.075 -47.967 1.00 41.91 226 GLY A O 1
ATOM 1810 N N . SER A 1 227 ? 0.467 19.334 -46.396 1.00 39.69 227 SER A N 1
ATOM 1811 C CA . SER A 1 227 ? -0.114 20.318 -47.329 1.00 39.69 227 SER A CA 1
ATOM 1812 C C . SER A 1 227 ? 0.616 21.669 -47.369 1.00 39.69 227 SER A C 1
ATOM 1814 O O . SER A 1 227 ? 0.378 22.465 -48.280 1.00 39.69 227 SER A O 1
ATOM 1816 N N . LEU A 1 228 ? 1.555 21.931 -46.454 1.00 38.28 228 LEU A N 1
ATOM 1817 C CA . LEU A 1 228 ? 2.410 23.113 -46.526 1.00 38.28 228 LEU A CA 1
ATOM 1818 C C . LEU A 1 228 ? 3.611 22.789 -47.416 1.00 38.28 228 LEU A C 1
ATOM 1820 O O . LEU A 1 228 ? 4.592 22.186 -46.984 1.00 38.28 228 LEU A O 1
ATOM 1824 N N . ARG A 1 229 ? 3.541 23.221 -48.684 1.00 33.69 229 ARG A N 1
ATOM 1825 C CA . ARG A 1 229 ? 4.722 23.384 -49.545 1.00 33.69 229 ARG A CA 1
ATOM 1826 C C . ARG A 1 229 ? 5.717 24.282 -48.809 1.00 33.69 229 ARG A C 1
ATOM 1828 O O . ARG A 1 229 ? 5.634 25.505 -48.879 1.00 33.69 229 ARG A O 1
ATOM 1835 N N . VAL A 1 230 ? 6.666 23.674 -48.105 1.00 35.97 230 VAL A N 1
ATOM 1836 C CA . VAL A 1 230 ? 7.843 24.376 -47.602 1.00 35.97 230 VAL A CA 1
ATOM 1837 C C . VAL A 1 230 ? 8.633 24.806 -48.836 1.00 35.97 230 VAL A C 1
ATOM 1839 O O . VAL A 1 230 ? 9.211 23.972 -49.536 1.00 35.97 230 VAL A O 1
ATOM 1842 N N . SER A 1 231 ? 8.576 26.102 -49.153 1.00 30.36 231 SER A N 1
ATOM 1843 C CA . SER A 1 231 ? 9.407 26.718 -50.188 1.00 30.36 231 SER A CA 1
ATOM 1844 C C . SER A 1 231 ? 10.866 26.350 -49.930 1.00 30.36 231 SER A C 1
ATOM 1846 O O . SER A 1 231 ? 11.357 26.455 -48.805 1.00 30.36 231 SER A O 1
ATOM 1848 N N . SER A 1 232 ? 11.559 25.909 -50.974 1.00 33.81 232 SER A N 1
ATOM 1849 C CA . SER A 1 232 ? 12.920 25.360 -50.966 1.00 33.81 232 SER A CA 1
ATOM 1850 C C . SER A 1 232 ? 14.023 26.345 -50.552 1.00 33.81 232 SER A C 1
ATOM 1852 O O . SER A 1 232 ? 15.199 26.067 -50.756 1.00 33.81 232 SER A O 1
ATOM 1854 N N . THR A 1 233 ? 13.683 27.495 -49.977 1.00 37.06 233 THR A N 1
ATOM 1855 C CA . THR A 1 233 ? 14.628 28.546 -49.589 1.00 37.06 233 THR A CA 1
ATOM 1856 C C . THR A 1 233 ? 15.190 28.403 -48.172 1.00 37.06 233 THR A C 1
ATOM 1858 O O . THR A 1 233 ? 16.059 29.182 -47.800 1.00 37.06 233 THR A O 1
ATOM 1861 N N . PHE A 1 234 ? 14.765 27.400 -47.392 1.00 35.69 234 PHE A N 1
ATOM 1862 C CA . PHE A 1 234 ? 15.228 27.188 -46.008 1.00 35.69 234 PHE A CA 1
ATOM 1863 C C . PHE A 1 234 ? 16.039 25.897 -45.791 1.00 35.69 234 PHE A C 1
ATOM 1865 O O . PHE A 1 234 ? 16.027 25.319 -44.707 1.00 35.69 234 PHE A O 1
ATOM 1872 N N . PHE A 1 235 ? 16.766 25.437 -46.813 1.00 34.25 235 PHE A N 1
ATOM 1873 C CA . PHE A 1 235 ? 17.772 24.381 -46.663 1.00 34.25 235 PHE A CA 1
ATOM 1874 C C . PHE A 1 235 ? 19.162 24.942 -46.993 1.00 34.25 235 PHE A C 1
ATOM 1876 O O . PHE A 1 235 ? 19.440 25.194 -48.165 1.00 34.25 235 PHE A O 1
ATOM 1883 N N . PRO A 1 236 ? 20.069 25.120 -46.011 1.00 32.34 236 PRO A N 1
ATOM 1884 C CA . PRO A 1 236 ? 2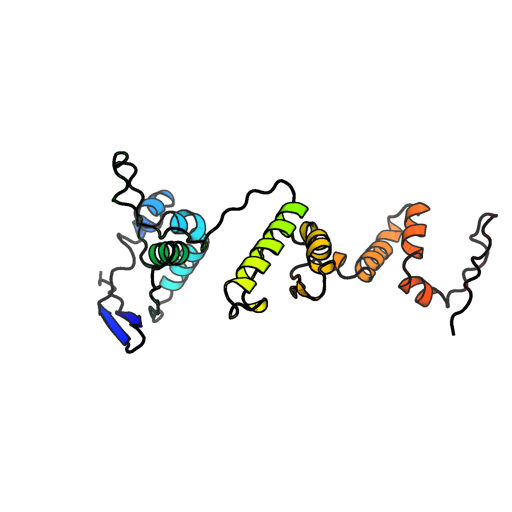1.483 25.224 -46.323 1.00 32.34 236 PRO A CA 1
ATOM 1885 C C . PRO A 1 236 ? 21.947 23.869 -46.873 1.00 32.34 236 PRO A C 1
ATOM 1887 O O . PRO A 1 236 ? 21.588 22.815 -46.345 1.00 32.34 236 PRO A O 1
ATOM 1890 N N . CYS A 1 237 ? 22.692 23.926 -47.975 1.00 37.72 237 CYS A N 1
ATOM 1891 C CA . CYS A 1 237 ? 23.186 22.817 -48.786 1.00 37.72 237 CYS A CA 1
ATOM 1892 C C . CYS A 1 237 ? 23.514 21.532 -48.002 1.00 37.72 237 CYS A C 1
ATOM 1894 O O . CYS A 1 237 ? 24.340 21.550 -47.093 1.00 37.72 237 CYS A O 1
ATOM 1896 N N . GLY A 1 238 ? 22.931 20.400 -48.425 1.00 39.25 238 GLY A N 1
ATOM 1897 C CA . GLY A 1 238 ? 23.457 19.068 -48.092 1.00 39.25 238 GLY A CA 1
ATOM 1898 C C . GLY A 1 238 ? 22.457 17.971 -47.719 1.00 39.25 238 GLY A C 1
ATOM 1899 O O . GLY A 1 238 ? 22.891 16.864 -47.422 1.00 39.25 238 GLY A O 1
ATOM 1900 N N . TRP A 1 239 ? 21.143 18.215 -47.715 1.00 38.81 239 TRP A N 1
ATOM 1901 C CA . TRP A 1 239 ? 20.171 17.196 -47.288 1.00 38.81 239 TRP A CA 1
ATOM 1902 C C . TRP A 1 239 ? 19.492 16.507 -48.479 1.00 38.81 239 TRP A C 1
ATOM 1904 O O . TRP A 1 239 ? 18.629 17.083 -49.140 1.00 38.81 239 TRP A O 1
ATOM 1914 N N . LYS A 1 240 ? 19.876 15.248 -48.745 1.00 32.97 240 LYS A N 1
ATOM 1915 C CA . LYS A 1 240 ? 19.106 14.328 -49.601 1.00 32.97 240 LYS A CA 1
ATOM 1916 C C . LYS A 1 240 ? 17.780 13.991 -48.912 1.00 32.97 240 LYS A C 1
ATOM 1918 O O . LYS A 1 240 ? 17.756 13.714 -47.715 1.00 32.97 240 LYS A O 1
ATOM 1923 N N . ARG A 1 241 ? 16.685 13.987 -49.683 1.00 32.69 241 ARG A N 1
ATOM 1924 C CA . ARG A 1 241 ? 15.384 13.470 -49.235 1.00 32.69 241 ARG A CA 1
ATOM 1925 C C . ARG A 1 241 ? 15.551 12.017 -48.766 1.00 32.69 241 ARG A C 1
ATOM 1927 O O . ARG A 1 241 ? 16.140 11.239 -49.516 1.00 32.69 241 ARG A O 1
ATOM 1934 N N . PRO A 1 242 ? 15.019 11.621 -47.601 1.00 33.69 242 PRO A N 1
ATOM 1935 C CA . PRO A 1 242 ? 14.790 10.212 -47.337 1.00 33.69 242 PRO A CA 1
ATOM 1936 C C . PRO A 1 242 ? 13.645 9.754 -48.249 1.00 33.69 242 PRO A C 1
ATOM 1938 O O . PRO A 1 242 ? 12.536 10.291 -48.186 1.00 33.69 242 PRO A O 1
ATOM 1941 N N . GLU A 1 243 ? 13.928 8.807 -49.142 1.00 30.09 243 GLU A N 1
ATOM 1942 C CA . GLU A 1 243 ? 12.897 8.076 -49.874 1.00 30.09 243 GLU A CA 1
ATOM 1943 C C . GLU A 1 243 ? 12.083 7.266 -48.863 1.00 30.09 243 GLU A C 1
ATOM 1945 O O . GLU A 1 243 ? 12.525 6.239 -48.353 1.00 30.09 243 GLU A O 1
ATOM 1950 N N . PHE A 1 244 ? 10.887 7.752 -48.541 1.00 38.09 244 PHE A N 1
ATOM 1951 C CA . PHE A 1 244 ? 9.870 6.924 -47.911 1.00 38.09 244 PHE A CA 1
ATOM 1952 C C . PHE A 1 244 ? 9.254 6.051 -49.004 1.00 38.09 244 PHE A C 1
ATOM 1954 O O . PHE A 1 244 ? 8.442 6.519 -49.802 1.00 38.09 244 PHE A O 1
ATOM 1961 N N . ALA A 1 245 ? 9.673 4.785 -49.053 1.00 30.56 245 ALA A N 1
ATOM 1962 C CA . ALA A 1 245 ? 8.973 3.748 -49.796 1.00 30.56 245 ALA A CA 1
ATOM 1963 C C . ALA A 1 245 ? 7.542 3.644 -49.245 1.00 30.56 245 ALA A C 1
ATOM 1965 O O . ALA A 1 245 ? 7.334 3.395 -48.057 1.00 30.56 245 ALA A O 1
ATOM 1966 N N . GLY A 1 246 ? 6.562 3.916 -50.106 1.00 31.75 246 GLY A N 1
ATOM 1967 C CA . GLY A 1 246 ? 5.150 3.879 -49.759 1.00 31.75 246 GLY A CA 1
ATOM 1968 C C . GLY A 1 246 ? 4.688 2.457 -49.456 1.00 31.75 246 GLY A C 1
ATOM 1969 O O . GLY A 1 246 ? 4.860 1.561 -50.279 1.00 31.75 246 GLY A O 1
ATOM 1970 N N . ALA A 1 247 ? 4.060 2.276 -48.297 1.00 32.28 247 ALA A N 1
ATOM 1971 C CA . ALA A 1 247 ? 3.173 1.151 -48.051 1.00 32.28 247 ALA A CA 1
ATOM 1972 C C . ALA A 1 247 ? 1.797 1.490 -48.648 1.00 32.28 247 ALA A C 1
ATOM 1974 O O . ALA A 1 247 ? 1.196 2.505 -48.285 1.00 32.28 247 ALA A O 1
ATOM 1975 N N . ARG A 1 248 ? 1.347 0.666 -49.597 1.00 33.19 248 ARG A N 1
ATOM 1976 C CA . ARG A 1 248 ? -0.082 0.393 -49.780 1.00 33.19 248 ARG A CA 1
ATOM 1977 C C . ARG A 1 248 ? -0.506 -0.646 -48.755 1.00 33.19 248 ARG A C 1
ATOM 1979 O O . ARG A 1 248 ? 0.358 -1.487 -48.419 1.00 33.19 248 ARG A O 1
#

Organism: NCBI:txid1481914

InterPro domains:
  IPR027417 P-loop containing nucleoside triphosphate hydrolase [G3DSA:3.40.50.300] (73-209)
  IPR027417 P-loop containing nucleoside triphosphate hydrolase [SSF52540] (31-91)
  IPR027417 P-loop containing nucleoside triphosphate hydrolase [SSF52540] (112-219)

Mean predicted aligned error: 16.39 Å

Sequence (248 aa):
MAKLSRPRIRWQGHGIEQESGEALLKGDIEQNLLPESHHLAVSNNLLASLGKQGRDNLHLLSQLESNEVEAFVDLDSQSLLPLIQQDMLDLNQYQDDTQLNSSHHKPMLPLGDDSISLHSCHSPTREVEVLYDQLLHMFNADPQLKPKDIIVMVSDINAYAPVIQAVFGNAPFERRIPFSISDRTASQESPVLNAFMQLLNLPNSRFERGRCWHFWRRPRYCSVLGSLRVSSTFFPCGWKRPEFAGAR

Radius of gyration: 30.34 Å; Cα contacts (8 Å, |Δi|>4): 145; chains: 1; bounding box: 54×52×84 Å

Secondary structure (DSSP, 8-state):
------EEEEE-SS-EEEEEPPPSSSS-GGGGTSTTTHHHH---HHHHHH-HHHHHHHHHHHTS-----EEE-----SSHHHHHHHHHHTT-----TT-TT--TTSPPPPTT--SS-----SSHHHHHHHHHHHHHHHHHH-TT--GGG-----S-HHHHHHHHHHHHHT--GGGPPP-------HHHH-HHHHHHHHHHTGGG----HHHHHHHHT-HHHHHHHTTS---GGG--S--PPP--PPP-

Solvent-accessible surface area (backbone atoms only — not comparable to full-atom values): 16370 Å² total; per-residue (Å²): 132,84,81,72,63,44,71,34,40,44,60,67,97,83,52,80,46,79,44,89,30,69,65,94,54,80,68,58,75,75,57,61,71,42,86,81,40,46,71,76,59,44,59,19,69,68,54,58,72,72,33,58,69,61,49,56,49,50,54,58,53,68,72,45,97,61,93,82,78,52,82,60,73,85,58,78,67,81,44,67,48,37,41,53,52,40,28,62,73,73,38,47,68,68,85,56,90,84,51,80,91,56,69,82,73,48,86,88,75,67,92,89,64,70,77,68,80,88,85,89,64,95,43,76,61,54,41,52,50,52,50,50,53,50,52,52,50,49,44,70,75,35,81,81,62,52,71,86,81,62,86,88,87,74,97,55,54,76,75,45,48,65,46,51,46,57,57,56,66,67,46,56,82,93,70,54,67,81,84,84,88,75,89,69,56,66,61,77,74,32,72,63,54,45,52,50,54,52,58,74,45,43,90,82,48,87,75,51,70,69,61,57,52,60,62,68,69,40,74,76,56,54,68,70,47,69,77,60,82,75,66,84,85,82,64,80,90,83,81,76,81,81,84,75,82,79,82,128

pLDDT: mean 71.37, std 20.99, range [29.41, 96.5]

Nearest PDB structures (foldseek):
  8b1u-assembly1_C  TM=9.177E-01  e=1.771E-12  Escherichia coli
  7mr4-assembly1_C  TM=8.115E-01  e=1.622E-11  Escherichia coli K-12
  7mr2-assembly1_C  TM=7.797E-01  e=2.624E-10  Escherichia coli K-12
  5cw8-assembly1_A  TM=2.657E-01  e=1.157E+00  Mycobacterium tuberculosis H37Rv

Foldseek 3Di:
DDQPFAFAWEDDPPDTDTDRHDHPWPDDPVLCVDPVSLVVTQLAPVCSVPVVVVVVVVVVVVVPPDRDYHDDYQFDPQAPVSVVVNCNVVSHDQDDPPPPPDPPSPDDHDPPHVVDDDDDDDDLLVVLLVVLVVVLVVCVVDVVDALVVDDDDDPDCVVNVVSNCVRQVPDDPVSHHDDDDPDDDPCVVDPVVVLVVVVVCVVVDPPDVVSVVVSVVDPVVCVVCVPPPPPPPPDDDDDDDDPDDDDD